Protein AF-A0A813GH30-F1 (afdb_monomer)

pLDDT: mean 82.24, std 14.51, range [34.88, 98.0]

Structure (mmCIF, N/CA/C/O backbone):
data_AF-A0A813GH30-F1
#
_entry.id   AF-A0A813GH30-F1
#
loop_
_atom_site.group_PDB
_atom_site.id
_atom_site.type_symbol
_atom_site.label_atom_id
_atom_site.label_alt_id
_atom_site.label_comp_id
_atom_site.label_asym_id
_atom_site.label_entity_id
_atom_site.label_seq_id
_atom_site.pdbx_PDB_ins_code
_atom_site.Cartn_x
_atom_site.Cartn_y
_atom_site.Cartn_z
_atom_site.occupancy
_atom_site.B_iso_or_equiv
_atom_site.auth_seq_id
_atom_site.auth_comp_id
_atom_site.auth_asym_id
_atom_site.auth_atom_id
_atom_site.pdbx_PDB_model_num
ATOM 1 N N . MET A 1 1 ? -3.687 -1.022 17.023 1.00 46.00 1 MET A N 1
ATOM 2 C CA . MET A 1 1 ? -3.973 0.017 16.011 1.00 46.00 1 MET A CA 1
ATOM 3 C C . MET A 1 1 ? -2.679 0.782 15.775 1.00 46.00 1 MET A C 1
ATOM 5 O O . MET A 1 1 ? -2.111 1.262 16.747 1.00 46.00 1 MET A O 1
ATOM 9 N N . VAL A 1 2 ? -2.157 0.820 14.544 1.00 47.31 2 VAL A N 1
ATOM 10 C CA . VAL A 1 2 ? -0.971 1.635 14.226 1.00 47.31 2 VAL A CA 1
ATOM 11 C C . VAL A 1 2 ? -1.437 3.089 14.218 1.00 47.31 2 VAL A C 1
ATOM 13 O O . VAL A 1 2 ? -1.947 3.576 13.212 1.00 47.31 2 VAL A O 1
ATOM 16 N N . ALA A 1 3 ? -1.385 3.738 15.380 1.00 52.41 3 ALA A N 1
ATOM 17 C CA . ALA A 1 3 ? -1.603 5.170 15.493 1.00 52.41 3 ALA A CA 1
ATOM 18 C C . ALA A 1 3 ? -0.427 5.861 14.795 1.00 52.41 3 ALA A C 1
ATOM 20 O O . ALA A 1 3 ? 0.635 6.054 15.378 1.00 52.41 3 ALA A O 1
ATOM 21 N N . ASP A 1 4 ? -0.598 6.146 13.507 1.00 61.97 4 ASP A N 1
ATOM 22 C CA . ASP A 1 4 ? 0.359 6.911 12.727 1.00 61.97 4 ASP A CA 1
ATOM 23 C C . ASP A 1 4 ? -0.195 8.324 12.528 1.00 61.97 4 ASP A C 1
ATOM 25 O O . ASP A 1 4 ? -1.256 8.530 11.939 1.00 61.97 4 ASP A O 1
ATOM 29 N N . TRP A 1 5 ? 0.547 9.299 13.040 1.00 66.19 5 TRP A N 1
ATOM 30 C CA . TRP A 1 5 ? 0.337 10.735 12.884 1.00 66.19 5 TRP A CA 1
ATOM 31 C C . TRP A 1 5 ? 0.366 11.207 11.424 1.00 66.19 5 TRP A C 1
ATOM 33 O O . TRP A 1 5 ? -0.075 12.315 11.106 1.00 66.19 5 TRP A O 1
ATOM 43 N N . ASN A 1 6 ? 0.850 10.368 10.508 1.00 82.31 6 ASN A N 1
ATOM 44 C CA . ASN A 1 6 ? 0.897 10.677 9.094 1.00 82.31 6 ASN A CA 1
ATOM 45 C C . ASN A 1 6 ? -0.500 10.622 8.442 1.00 82.31 6 ASN A C 1
ATOM 47 O O . ASN A 1 6 ? -1.057 9.558 8.156 1.00 82.31 6 ASN A O 1
ATOM 51 N N . THR A 1 7 ? -1.031 11.798 8.098 1.00 85.56 7 THR A N 1
ATOM 52 C CA . THR A 1 7 ? -2.325 11.957 7.415 1.00 85.56 7 THR A CA 1
ATOM 53 C C . THR A 1 7 ? -2.419 11.178 6.100 1.00 85.56 7 THR A C 1
ATOM 55 O O . THR A 1 7 ? -3.495 10.685 5.755 1.00 85.56 7 THR A O 1
ATOM 58 N N . VAL A 1 8 ? -1.321 11.037 5.348 1.00 87.81 8 VAL A N 1
ATOM 59 C CA . VAL A 1 8 ? -1.322 10.260 4.099 1.00 87.81 8 VAL A CA 1
ATOM 60 C C . VAL A 1 8 ? -1.590 8.794 4.413 1.00 87.81 8 VAL A C 1
ATOM 62 O O . VAL A 1 8 ? -2.529 8.226 3.854 1.00 87.81 8 VAL A O 1
ATOM 65 N N . LYS A 1 9 ? -0.854 8.204 5.359 1.00 87.25 9 LYS A N 1
ATOM 66 C CA . LYS A 1 9 ? -1.074 6.811 5.779 1.00 87.25 9 LYS A CA 1
ATOM 67 C C . LYS A 1 9 ? -2.477 6.595 6.338 1.00 87.25 9 LYS A C 1
ATOM 69 O O . LYS A 1 9 ? -3.117 5.613 5.966 1.00 87.25 9 LYS A O 1
ATOM 74 N N . ALA A 1 10 ? -2.982 7.528 7.146 1.00 87.62 10 ALA A N 1
ATOM 75 C CA . ALA A 1 10 ? -4.355 7.484 7.644 1.00 87.62 10 ALA A CA 1
ATOM 76 C C . ALA A 1 10 ? -5.375 7.495 6.491 1.00 87.62 10 ALA A C 1
ATOM 78 O O . ALA A 1 10 ? -6.288 6.676 6.461 1.00 87.62 10 ALA A O 1
ATOM 79 N N . SER A 1 11 ? -5.190 8.363 5.491 1.00 92.19 11 SER A N 1
ATOM 80 C CA . SER A 1 11 ? -6.097 8.449 4.338 1.00 92.19 11 SER A CA 1
ATOM 81 C C . SER A 1 11 ? -6.074 7.199 3.447 1.00 92.19 11 SER A C 1
ATOM 83 O O . SER A 1 11 ? -7.124 6.775 2.956 1.00 92.19 11 SER A O 1
ATOM 85 N N . VAL A 1 12 ? -4.907 6.567 3.274 1.00 92.88 12 VAL A N 1
ATOM 86 C CA . VAL A 1 12 ? -4.794 5.264 2.598 1.00 92.88 12 VAL A CA 1
ATOM 87 C C . VAL A 1 12 ? -5.496 4.187 3.423 1.00 92.88 12 VAL A C 1
ATOM 89 O O . VAL A 1 12 ? -6.321 3.456 2.883 1.00 92.88 12 VAL A O 1
ATOM 92 N N . GLY A 1 13 ? -5.254 4.152 4.736 1.00 91.88 13 GLY A N 1
ATOM 93 C CA . GLY A 1 13 ? -5.890 3.208 5.652 1.00 91.88 13 GLY A CA 1
ATOM 94 C C . GLY A 1 13 ? -7.413 3.298 5.643 1.00 91.88 13 GLY A C 1
ATOM 95 O O . GLY A 1 13 ? -8.082 2.288 5.481 1.00 91.88 13 GLY A O 1
ATOM 96 N N . VAL A 1 14 ? -7.989 4.499 5.729 1.00 92.38 14 VAL A N 1
ATOM 97 C CA . VAL A 1 14 ? -9.452 4.674 5.661 1.00 92.38 14 VAL A CA 1
ATOM 98 C C . VAL A 1 14 ? -10.007 4.209 4.313 1.00 92.38 14 VAL A C 1
ATOM 100 O O . VAL A 1 14 ? -11.050 3.560 4.280 1.00 92.38 14 VAL A O 1
ATOM 103 N N . THR A 1 15 ? -9.292 4.477 3.214 1.00 95.12 15 THR A N 1
ATOM 104 C CA . THR A 1 15 ? -9.678 3.970 1.886 1.00 95.12 15 THR A CA 1
ATOM 105 C C . THR A 1 15 ? -9.730 2.446 1.877 1.00 95.12 15 THR A C 1
ATOM 107 O O . THR A 1 15 ? -10.703 1.857 1.412 1.00 95.12 15 THR A O 1
ATOM 110 N N . MET A 1 16 ? -8.695 1.823 2.431 1.00 94.88 16 MET A N 1
ATOM 111 C CA . MET A 1 16 ? -8.560 0.378 2.490 1.00 94.88 16 MET A CA 1
ATOM 112 C C . MET A 1 16 ? -9.626 -0.268 3.380 1.00 94.88 16 MET A C 1
ATOM 114 O O . MET A 1 16 ? -10.312 -1.198 2.968 1.00 94.88 16 MET A O 1
ATOM 118 N N . LEU A 1 17 ? -9.837 0.283 4.576 1.00 95.06 17 LEU A N 1
ATOM 119 C CA . LEU A 1 17 ? -10.863 -0.177 5.506 1.00 95.06 17 LEU A CA 1
ATOM 120 C C . LEU A 1 17 ? -12.265 -0.087 4.895 1.00 95.06 17 LEU A C 1
ATOM 122 O O . LEU A 1 17 ? -13.071 -0.993 5.085 1.00 95.06 17 LEU A O 1
ATOM 126 N N . ALA A 1 18 ? -12.566 0.996 4.173 1.00 96.50 18 ALA A N 1
ATOM 127 C CA . ALA A 1 18 ? -13.845 1.144 3.490 1.00 96.50 18 ALA A CA 1
ATOM 128 C C . ALA A 1 18 ? -14.042 0.047 2.432 1.00 96.50 18 ALA A C 1
ATOM 130 O O . ALA A 1 18 ? -15.100 -0.577 2.411 1.00 96.50 18 ALA A O 1
ATOM 131 N N . ALA A 1 19 ? -13.020 -0.231 1.616 1.00 96.25 19 ALA A N 1
ATOM 132 C CA . ALA A 1 19 ? -13.064 -1.306 0.626 1.00 96.25 19 ALA A CA 1
ATOM 133 C C . ALA A 1 19 ? -13.271 -2.682 1.281 1.00 96.25 19 ALA A C 1
ATOM 135 O O . ALA A 1 19 ? -14.173 -3.414 0.882 1.00 96.25 19 ALA A O 1
ATOM 136 N N . CYS A 1 20 ? -12.516 -3.002 2.337 1.00 97.12 20 CYS A N 1
ATOM 137 C CA . CYS A 1 20 ? -12.662 -4.267 3.060 1.00 97.12 20 CYS A CA 1
ATOM 138 C C . CYS A 1 20 ? -14.038 -4.419 3.719 1.00 97.12 20 CYS A C 1
ATOM 140 O O . CYS A 1 20 ? -14.627 -5.492 3.667 1.00 97.12 20 CYS A O 1
ATOM 142 N N . LYS A 1 21 ? -14.587 -3.349 4.310 1.00 97.69 21 LYS A N 1
ATOM 143 C CA . LYS A 1 21 ? -15.934 -3.383 4.901 1.00 97.69 21 LYS A CA 1
ATOM 144 C C . LYS A 1 21 ? -17.027 -3.595 3.858 1.00 97.69 21 LYS A C 1
ATOM 146 O O . LYS A 1 21 ? -18.028 -4.226 4.174 1.00 97.69 21 LYS A O 1
ATOM 151 N N . LEU A 1 22 ? -16.870 -3.041 2.656 1.00 97.56 22 LEU A N 1
ATOM 152 C CA . LEU A 1 22 ? -17.801 -3.290 1.554 1.00 97.56 22 LEU A CA 1
ATOM 153 C C . LEU A 1 22 ? -17.701 -4.745 1.088 1.00 97.56 22 LEU A C 1
ATOM 155 O O . LEU A 1 22 ? -18.719 -5.421 1.050 1.00 97.56 22 LEU A O 1
ATOM 159 N N . ALA A 1 23 ? -16.485 -5.255 0.882 1.00 97.56 23 ALA A N 1
ATOM 160 C CA . ALA A 1 23 ? -16.259 -6.659 0.539 1.00 97.56 23 ALA A CA 1
ATOM 161 C C . ALA A 1 23 ? -16.901 -7.617 1.563 1.00 97.56 23 ALA A C 1
ATOM 163 O O . ALA A 1 23 ? -17.646 -8.516 1.185 1.00 97.56 23 ALA A O 1
ATOM 164 N N . ALA A 1 24 ? -16.697 -7.370 2.861 1.00 97.50 24 ALA A N 1
ATOM 165 C CA . ALA A 1 24 ? -17.301 -8.169 3.927 1.00 97.50 24 ALA A CA 1
ATOM 166 C C . ALA A 1 24 ? -18.839 -8.165 3.878 1.00 97.50 24 ALA A C 1
ATOM 168 O O . ALA A 1 24 ? -19.470 -9.201 4.076 1.00 97.50 24 ALA A O 1
ATOM 169 N N . ARG A 1 25 ? -19.455 -7.004 3.603 1.00 97.94 25 ARG A N 1
ATOM 170 C CA . ARG A 1 25 ? -20.920 -6.875 3.464 1.00 97.94 25 ARG A CA 1
ATOM 171 C C . ARG A 1 25 ? -21.461 -7.666 2.280 1.00 97.94 25 ARG A C 1
ATOM 173 O O . ARG A 1 25 ? -22.563 -8.192 2.377 1.00 97.94 25 ARG A O 1
ATOM 180 N N . ASP A 1 26 ? -20.672 -7.776 1.221 1.00 98.00 26 ASP A N 1
ATOM 181 C CA . ASP A 1 26 ? -21.004 -8.554 0.028 1.00 98.00 26 ASP A CA 1
ATOM 182 C C . ASP A 1 26 ? -20.693 -10.057 0.205 1.00 98.00 26 ASP A C 1
ATOM 184 O O . ASP A 1 26 ? -20.798 -10.833 -0.742 1.00 98.00 26 ASP A O 1
ATOM 188 N N . GLY A 1 27 ? -20.295 -10.493 1.410 1.00 97.62 27 GLY A N 1
ATOM 189 C CA . GLY A 1 27 ? -19.950 -11.886 1.707 1.00 97.62 27 GLY A CA 1
ATOM 190 C C . GLY A 1 27 ? -18.589 -12.327 1.158 1.00 97.62 27 GLY A C 1
ATOM 191 O O . GLY A 1 27 ? -18.283 -13.520 1.154 1.00 97.62 27 GLY A O 1
ATOM 192 N N . VAL A 1 28 ? -17.754 -11.391 0.699 1.00 97.94 28 VAL A N 1
ATOM 193 C CA . VAL A 1 28 ? -16.409 -11.682 0.191 1.00 97.94 28 VAL A CA 1
ATOM 194 C C . VAL A 1 28 ? -15.454 -11.906 1.358 1.00 97.94 28 VAL A C 1
ATOM 196 O O . VAL A 1 28 ? -15.272 -11.038 2.207 1.00 97.94 28 VAL A O 1
ATOM 199 N N . GLN A 1 29 ? -14.793 -13.063 1.361 1.00 95.81 29 GLN A N 1
ATOM 200 C CA . GLN A 1 29 ? -13.850 -13.449 2.415 1.00 95.81 29 GLN A CA 1
ATOM 201 C C . GLN A 1 29 ? -12.399 -13.061 2.106 1.00 95.81 29 GLN A C 1
ATOM 203 O O . GLN A 1 29 ? -11.601 -12.915 3.028 1.00 95.81 29 GLN A O 1
ATOM 208 N N . LEU A 1 30 ? -12.056 -12.879 0.826 1.00 97.38 30 LEU A N 1
ATOM 209 C CA . LEU A 1 30 ? -10.696 -12.614 0.360 1.00 97.38 30 LEU A CA 1
ATOM 210 C C . LEU A 1 30 ? -10.653 -11.397 -0.568 1.00 97.38 30 LEU A C 1
ATOM 212 O O . LEU A 1 30 ? -11.327 -11.356 -1.596 1.00 97.38 30 LEU A O 1
ATOM 216 N N . VAL A 1 31 ? -9.789 -10.439 -0.240 1.00 97.19 31 VAL A N 1
ATOM 217 C CA . VAL A 1 31 ? -9.495 -9.257 -1.054 1.00 97.19 31 VAL A CA 1
ATOM 218 C C . VAL A 1 31 ? -8.085 -9.367 -1.635 1.00 97.19 31 VAL A C 1
ATOM 220 O O . VAL A 1 31 ? -7.114 -9.612 -0.920 1.00 97.19 31 VAL A O 1
ATOM 223 N N . LEU A 1 32 ? -7.948 -9.140 -2.942 1.00 97.19 32 LEU A N 1
ATOM 224 C CA . LEU A 1 32 ? -6.646 -9.035 -3.604 1.00 97.19 32 LEU A CA 1
ATOM 225 C C . LEU A 1 32 ? -6.267 -7.562 -3.772 1.00 97.19 32 LEU A C 1
ATOM 227 O O . LEU A 1 32 ? -7.030 -6.778 -4.337 1.00 97.19 32 LEU A O 1
ATOM 231 N N . SER A 1 33 ? -5.081 -7.183 -3.302 1.00 95.19 33 SER A N 1
ATOM 232 C CA . SER A 1 33 ? -4.574 -5.814 -3.399 1.00 95.19 33 SER A CA 1
ATOM 233 C C . SER A 1 33 ? -3.454 -5.688 -4.427 1.00 95.19 33 SER A C 1
ATOM 235 O O . SER A 1 33 ? -2.534 -6.500 -4.484 1.00 95.19 33 SER A O 1
ATOM 237 N N . GLY A 1 34 ? -3.502 -4.608 -5.211 1.00 93.31 34 GLY A N 1
ATOM 238 C CA . GLY A 1 34 ? -2.452 -4.235 -6.164 1.00 93.31 34 GLY A CA 1
ATOM 239 C C . GLY A 1 34 ? -1.210 -3.592 -5.528 1.00 93.31 34 GLY A C 1
ATOM 240 O O . GLY A 1 34 ? -0.320 -3.136 -6.256 1.00 93.31 34 GLY A O 1
ATOM 241 N N . LEU A 1 35 ? -1.157 -3.490 -4.195 1.00 93.44 35 LEU A N 1
ATOM 242 C CA . LEU A 1 35 ? 0.009 -2.997 -3.459 1.00 93.44 35 LEU A CA 1
ATOM 243 C C . LEU A 1 35 ? 1.249 -3.848 -3.802 1.00 93.44 35 LEU A C 1
ATOM 245 O O . LEU A 1 35 ? 1.148 -5.052 -4.004 1.00 93.44 35 LEU A O 1
ATOM 249 N N . GLY A 1 36 ? 2.415 -3.207 -3.904 1.00 92.75 36 GLY A N 1
ATOM 250 C CA . GLY A 1 36 ? 3.671 -3.840 -4.329 1.00 92.75 36 GLY A CA 1
ATOM 251 C C . GLY A 1 36 ? 3.992 -3.616 -5.804 1.00 92.75 36 GLY A C 1
ATOM 252 O O . GLY A 1 36 ? 5.150 -3.400 -6.143 1.00 92.75 36 GLY A O 1
ATOM 253 N N . SER A 1 37 ? 2.978 -3.504 -6.671 1.00 91.75 37 SER A N 1
ATOM 254 C CA . SER A 1 37 ? 3.185 -3.277 -8.115 1.00 91.75 37 SER A CA 1
ATOM 255 C C . SER A 1 37 ? 4.016 -2.032 -8.443 1.00 91.75 37 SER A C 1
ATOM 257 O O . SER A 1 37 ? 4.690 -1.985 -9.465 1.00 91.75 37 SER A O 1
ATOM 259 N N . GLU A 1 38 ? 3.961 -1.005 -7.595 1.00 89.25 38 GLU A N 1
ATOM 260 C CA . GLU A 1 38 ? 4.755 0.216 -7.750 1.00 89.25 38 GLU A CA 1
ATOM 261 C C . GLU A 1 38 ? 6.248 -0.024 -7.539 1.00 89.25 38 GLU A C 1
ATOM 263 O O . GLU A 1 38 ? 7.057 0.484 -8.312 1.00 89.25 38 GLU A O 1
ATOM 268 N N . GLU A 1 39 ? 6.596 -0.785 -6.501 1.00 91.31 39 GLU A N 1
ATOM 269 C CA . GLU A 1 39 ? 7.977 -1.133 -6.174 1.00 91.31 39 GLU A CA 1
ATOM 270 C C . GLU A 1 39 ? 8.526 -2.122 -7.194 1.00 91.31 39 GLU A C 1
ATOM 272 O O . GLU A 1 39 ? 9.583 -1.897 -7.768 1.00 91.31 39 GLU A O 1
ATOM 277 N N . VAL A 1 40 ? 7.754 -3.157 -7.517 1.00 91.50 40 VAL A N 1
ATOM 278 C CA . VAL A 1 40 ? 8.170 -4.210 -8.446 1.00 91.50 40 VAL A CA 1
ATOM 279 C C . VAL A 1 40 ? 8.355 -3.678 -9.875 1.00 91.50 40 VAL A C 1
ATOM 281 O O . VAL A 1 40 ? 9.389 -3.920 -10.499 1.00 91.50 40 VAL A O 1
ATOM 284 N N . PHE A 1 41 ? 7.400 -2.888 -10.381 1.00 88.38 41 PHE A N 1
ATOM 285 C CA . PHE A 1 41 ? 7.368 -2.435 -11.779 1.00 88.38 41 PHE A CA 1
ATOM 286 C C . PHE A 1 41 ? 7.692 -0.949 -11.975 1.00 88.38 41 PHE A C 1
ATOM 288 O O . PHE A 1 41 ? 7.194 -0.330 -12.915 1.00 88.38 41 PHE A O 1
ATOM 295 N N . ALA A 1 42 ? 8.510 -0.356 -11.105 1.00 85.56 42 ALA A N 1
ATOM 296 C CA . ALA A 1 42 ? 9.026 1.003 -11.296 1.00 85.56 42 ALA A CA 1
ATOM 297 C C . ALA A 1 42 ? 7.926 2.084 -11.475 1.00 85.56 42 ALA A C 1
ATOM 299 O O . ALA A 1 42 ? 7.979 2.926 -12.368 1.00 85.56 42 ALA A O 1
ATOM 300 N N . GLY A 1 43 ? 6.884 2.066 -10.641 1.00 83.25 43 GLY A N 1
ATOM 301 C CA . GLY A 1 43 ? 5.730 2.959 -10.810 1.00 83.25 43 GLY A CA 1
ATOM 302 C C . GLY A 1 43 ? 5.785 4.302 -10.060 1.00 83.25 43 GLY A C 1
ATOM 303 O O . GLY A 1 43 ? 4.913 5.154 -10.246 1.00 83.25 43 GLY A O 1
ATOM 304 N N . TYR A 1 44 ? 6.782 4.544 -9.204 1.00 83.81 44 TYR A N 1
ATOM 305 C CA . TYR A 1 44 ? 6.974 5.841 -8.542 1.00 83.81 44 TYR A CA 1
ATOM 306 C C . TYR A 1 44 ? 7.894 6.769 -9.341 1.00 83.81 44 TYR A C 1
ATOM 308 O O . TYR A 1 44 ? 8.822 6.325 -10.002 1.00 83.81 44 TYR A O 1
ATOM 316 N N . GLN A 1 45 ? 7.705 8.085 -9.196 1.00 78.69 45 GLN A N 1
ATOM 317 C CA . GLN A 1 45 ? 8.554 9.089 -9.854 1.00 78.69 45 GLN A CA 1
ATOM 318 C C . GLN A 1 45 ? 10.037 8.966 -9.464 1.00 78.69 45 GLN A C 1
ATOM 320 O O . GLN A 1 45 ? 10.912 9.231 -10.279 1.00 78.69 45 GLN A O 1
ATOM 325 N N . ARG A 1 46 ? 10.338 8.528 -8.234 1.00 84.12 46 ARG A N 1
ATOM 326 C CA . ARG A 1 46 ? 11.722 8.253 -7.821 1.00 84.12 46 ARG A CA 1
ATOM 327 C C . ARG A 1 46 ? 12.356 7.097 -8.604 1.00 84.12 46 ARG A C 1
ATOM 329 O O . ARG A 1 46 ? 13.553 7.133 -8.823 1.00 84.12 46 ARG A O 1
ATOM 336 N N . HIS A 1 47 ? 11.561 6.132 -9.077 1.00 84.62 47 HIS A N 1
ATOM 337 C CA . HIS A 1 47 ? 12.060 5.031 -9.903 1.00 84.62 47 HIS A CA 1
ATOM 338 C C . HIS A 1 47 ? 12.475 5.539 -11.279 1.00 84.62 47 HIS A C 1
ATOM 340 O O . HIS A 1 47 ? 13.499 5.117 -11.790 1.00 84.62 47 HIS A O 1
ATOM 346 N N . VAL A 1 48 ? 11.732 6.504 -11.833 1.00 75.94 48 VAL A N 1
ATOM 347 C CA . VAL A 1 48 ? 12.107 7.178 -13.086 1.00 75.94 48 VAL A CA 1
ATOM 348 C C . VAL A 1 48 ? 13.459 7.877 -12.943 1.00 75.94 48 VAL A C 1
ATOM 350 O O . VAL A 1 48 ? 14.281 7.799 -13.843 1.00 75.94 48 VAL A O 1
ATOM 353 N N . ARG A 1 49 ? 13.719 8.510 -11.792 1.00 79.00 49 ARG A N 1
ATOM 354 C CA . ARG A 1 49 ? 15.039 9.091 -11.496 1.00 79.00 49 ARG A CA 1
ATOM 355 C C . ARG A 1 49 ? 16.106 8.008 -11.339 1.00 79.00 49 ARG A C 1
ATOM 357 O O . ARG A 1 49 ? 17.141 8.092 -11.967 1.00 79.00 49 ARG A O 1
ATOM 364 N N . ALA A 1 50 ? 15.840 6.949 -10.579 1.00 82.06 50 ALA A N 1
ATOM 365 C CA . ALA A 1 50 ? 16.799 5.855 -10.423 1.00 82.06 50 ALA A CA 1
ATOM 366 C C . ALA A 1 50 ? 17.146 5.173 -11.763 1.00 82.06 50 ALA A C 1
ATOM 368 O O . ALA A 1 50 ? 18.283 4.756 -11.958 1.00 82.06 50 ALA A O 1
ATOM 369 N N . CYS A 1 51 ? 16.204 5.125 -12.712 1.00 77.50 51 CYS A N 1
ATOM 370 C CA . CYS A 1 51 ? 16.466 4.655 -14.070 1.00 77.50 51 CYS A CA 1
ATOM 371 C C . CYS A 1 51 ? 17.511 5.484 -14.821 1.00 77.50 51 CYS A C 1
ATOM 373 O O . CYS A 1 51 ? 18.256 4.909 -15.615 1.00 77.50 51 CYS A O 1
ATOM 375 N N . THR A 1 52 ? 17.577 6.806 -14.612 1.00 75.19 52 THR A N 1
ATOM 376 C CA . THR A 1 52 ? 18.600 7.636 -15.274 1.00 75.19 52 THR A CA 1
ATOM 377 C C . THR A 1 52 ? 20.001 7.316 -14.770 1.00 75.19 52 THR A C 1
ATOM 379 O O . THR A 1 52 ? 20.972 7.515 -15.495 1.00 75.19 52 THR A O 1
ATOM 382 N N . ASP A 1 53 ? 20.089 6.759 -13.563 1.00 81.50 53 ASP A N 1
ATOM 383 C CA . ASP A 1 53 ? 21.337 6.401 -12.894 1.00 81.50 53 ASP A CA 1
ATOM 384 C C . ASP A 1 53 ? 21.772 4.950 -13.204 1.00 81.50 53 ASP A C 1
ATOM 386 O O . ASP A 1 53 ? 22.839 4.514 -12.772 1.00 81.50 53 ASP A O 1
ATOM 390 N N . GLY A 1 54 ? 20.973 4.203 -13.978 1.00 81.75 54 GLY A N 1
ATOM 391 C CA . GLY A 1 54 ? 21.291 2.864 -14.484 1.00 81.75 54 GLY A CA 1
ATOM 392 C C . GLY A 1 54 ? 20.581 1.704 -13.773 1.00 81.75 54 GLY A C 1
ATOM 393 O O . GLY A 1 54 ? 19.796 1.873 -12.835 1.00 81.75 54 GLY A O 1
ATOM 394 N N . ASP A 1 55 ? 20.858 0.486 -14.248 1.00 84.00 55 ASP A N 1
ATOM 395 C CA . ASP A 1 55 ? 20.186 -0.747 -13.809 1.00 84.00 55 ASP A CA 1
ATOM 396 C C . ASP A 1 55 ? 20.375 -1.018 -12.309 1.00 84.00 55 ASP A C 1
ATOM 398 O O . ASP A 1 55 ? 19.409 -1.323 -11.605 1.00 84.00 55 ASP A O 1
ATOM 402 N N . GLU A 1 56 ? 21.599 -0.850 -11.798 1.00 87.31 56 GLU A N 1
ATOM 403 C CA . GLU A 1 56 ? 21.921 -1.092 -10.388 1.00 87.31 56 GLU A CA 1
ATOM 404 C C . GLU A 1 56 ? 21.167 -0.127 -9.463 1.00 87.31 56 GLU A C 1
ATOM 406 O O . GLU A 1 56 ? 20.536 -0.555 -8.494 1.00 87.31 56 GLU A O 1
ATOM 411 N N . ALA A 1 57 ? 21.168 1.170 -9.787 1.00 87.00 57 ALA A N 1
ATOM 412 C CA . ALA A 1 57 ? 20.445 2.184 -9.024 1.00 87.00 57 ALA A CA 1
ATOM 413 C C . ALA A 1 57 ? 18.933 1.903 -9.013 1.00 87.00 57 ALA A C 1
ATOM 415 O O . ALA A 1 57 ? 18.284 1.970 -7.964 1.00 87.00 57 ALA A O 1
ATOM 416 N N . THR A 1 58 ? 18.384 1.496 -10.160 1.00 85.19 58 THR A N 1
ATOM 417 C CA . THR A 1 58 ? 16.969 1.128 -10.314 1.00 85.19 58 THR A CA 1
ATOM 418 C C . THR A 1 58 ? 16.597 -0.104 -9.496 1.00 85.19 58 THR A C 1
ATOM 420 O O . THR A 1 58 ? 15.554 -0.131 -8.837 1.00 85.19 58 THR A O 1
ATOM 423 N N . ALA A 1 59 ? 17.419 -1.153 -9.535 1.00 87.00 59 ALA A N 1
ATOM 424 C CA . ALA A 1 59 ? 17.203 -2.360 -8.742 1.00 87.00 59 ALA A CA 1
ATOM 425 C C . ALA A 1 59 ? 17.316 -2.064 -7.239 1.00 87.00 59 ALA A C 1
ATOM 427 O O . ALA A 1 59 ? 16.476 -2.517 -6.454 1.00 87.00 59 ALA A O 1
ATOM 428 N N . ARG A 1 60 ? 18.297 -1.247 -6.840 1.00 90.31 60 ARG A N 1
ATOM 429 C CA . ARG A 1 60 ? 18.519 -0.855 -5.447 1.00 90.31 60 ARG A CA 1
ATOM 430 C C . ARG A 1 60 ? 17.348 -0.062 -4.870 1.00 90.31 60 ARG A C 1
ATOM 432 O O . ARG A 1 60 ? 16.872 -0.426 -3.796 1.00 90.31 60 ARG A O 1
ATOM 439 N N . ASP A 1 61 ? 16.862 0.976 -5.555 1.00 90.88 61 ASP A N 1
ATOM 440 C CA . ASP A 1 61 ? 15.749 1.796 -5.043 1.00 90.88 61 ASP A CA 1
ATOM 441 C C . ASP A 1 61 ? 14.473 0.960 -4.861 1.00 90.88 61 ASP A C 1
ATOM 443 O O . ASP A 1 61 ? 13.858 0.989 -3.792 1.00 90.88 61 ASP A O 1
ATOM 447 N N . ARG A 1 62 ? 14.136 0.121 -5.851 1.00 91.44 62 ARG A N 1
ATOM 448 C CA . ARG A 1 62 ? 12.983 -0.792 -5.780 1.00 91.44 62 ARG A CA 1
ATOM 449 C C . ARG A 1 62 ? 13.114 -1.806 -4.643 1.00 91.44 62 ARG A C 1
ATOM 451 O O . ARG A 1 62 ? 12.157 -2.031 -3.903 1.00 91.44 62 ARG A O 1
ATOM 458 N N . THR A 1 63 ? 14.302 -2.383 -4.458 1.00 92.19 63 THR A N 1
ATOM 459 C CA . THR A 1 63 ? 14.572 -3.344 -3.374 1.00 92.19 63 THR A CA 1
ATOM 460 C C . THR A 1 63 ? 14.432 -2.690 -2.000 1.00 92.19 63 THR A C 1
ATOM 462 O O . THR A 1 63 ? 13.796 -3.248 -1.104 1.00 92.19 63 THR A O 1
ATOM 465 N N . LEU A 1 64 ? 14.964 -1.476 -1.831 1.00 91.62 64 LEU A N 1
ATOM 466 C CA . LEU A 1 64 ? 14.799 -0.703 -0.597 1.00 91.62 64 LEU A CA 1
ATOM 467 C C . LEU A 1 64 ? 13.328 -0.347 -0.347 1.00 91.62 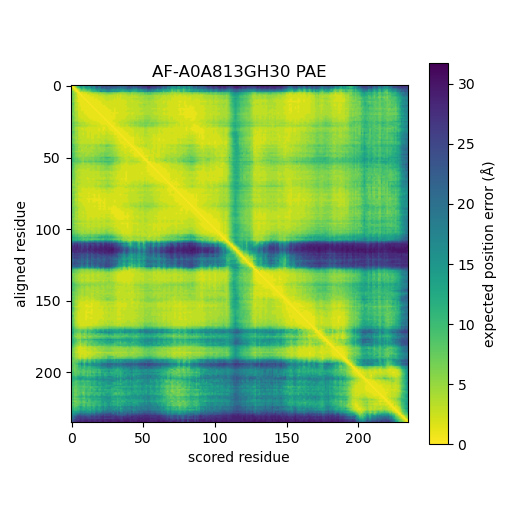64 LEU A C 1
ATOM 469 O O . LEU A 1 64 ? 12.854 -0.444 0.787 1.00 91.62 64 LEU A O 1
ATOM 473 N N . GLY A 1 65 ? 12.596 0.019 -1.399 1.00 91.56 65 GLY A N 1
ATOM 474 C CA . GLY A 1 65 ? 11.163 0.280 -1.338 1.00 91.56 65 GLY A CA 1
ATOM 475 C C . GLY A 1 65 ? 10.368 -0.929 -0.847 1.00 91.56 65 GLY A C 1
ATOM 476 O O . GLY A 1 65 ? 9.575 -0.784 0.087 1.00 91.56 65 GLY A O 1
ATOM 477 N N . LEU A 1 66 ? 10.632 -2.118 -1.405 1.00 92.31 66 LEU A N 1
ATOM 478 C CA . LEU A 1 66 ? 10.052 -3.394 -0.963 1.00 92.31 66 LEU A CA 1
ATOM 479 C C . LEU A 1 66 ? 10.378 -3.692 0.505 1.00 92.31 66 LEU A C 1
ATOM 481 O O . LEU A 1 66 ? 9.471 -3.995 1.281 1.00 92.31 66 LEU A O 1
ATOM 485 N N . ALA A 1 67 ? 11.639 -3.536 0.918 1.00 90.12 67 ALA A N 1
ATOM 486 C CA . ALA A 1 67 ? 12.061 -3.784 2.298 1.00 90.12 67 ALA A CA 1
ATOM 487 C C . ALA A 1 67 ? 11.329 -2.887 3.317 1.00 90.12 67 ALA A C 1
ATOM 489 O O . ALA A 1 67 ? 11.060 -3.298 4.446 1.00 90.12 67 ALA A O 1
ATOM 490 N N . GLN A 1 68 ? 10.954 -1.668 2.919 1.00 88.44 68 GLN A N 1
ATOM 491 C CA . GLN A 1 68 ? 10.221 -0.728 3.773 1.00 88.44 68 GLN A CA 1
ATOM 492 C C . GLN A 1 68 ? 8.698 -0.942 3.775 1.00 88.44 68 GLN A C 1
ATOM 494 O O . GLN A 1 68 ? 8.003 -0.375 4.629 1.00 88.44 68 GLN A O 1
ATOM 499 N N . MET A 1 69 ? 8.152 -1.751 2.858 1.00 90.06 69 MET A N 1
ATOM 500 C CA . MET A 1 69 ? 6.701 -1.936 2.720 1.00 90.06 69 MET A CA 1
ATOM 501 C C . MET A 1 69 ? 6.043 -2.495 3.976 1.00 90.06 69 MET A C 1
ATOM 503 O O . MET A 1 69 ? 4.897 -2.140 4.263 1.00 90.06 69 MET A O 1
ATOM 507 N N . TRP A 1 70 ? 6.758 -3.329 4.734 1.00 85.44 70 TRP A N 1
ATOM 508 C CA . TRP A 1 70 ? 6.247 -3.910 5.972 1.00 85.44 70 TRP A CA 1
ATOM 509 C C . TRP A 1 70 ? 5.705 -2.836 6.930 1.00 85.44 70 TRP A C 1
ATOM 511 O O . TRP A 1 70 ? 4.533 -2.872 7.307 1.00 85.44 70 TRP A O 1
ATOM 521 N N . HIS A 1 71 ? 6.522 -1.825 7.237 1.00 79.06 71 HIS A N 1
ATOM 522 C CA . HIS A 1 71 ? 6.154 -0.731 8.144 1.00 79.06 71 HIS A CA 1
ATOM 523 C C . HIS A 1 71 ? 5.311 0.357 7.491 1.00 79.06 71 HIS A C 1
ATOM 525 O O . HIS A 1 71 ? 4.548 1.059 8.161 1.00 79.06 71 HIS A O 1
ATOM 531 N N . ARG A 1 72 ? 5.490 0.567 6.186 1.00 84.62 72 ARG A N 1
ATOM 532 C CA . ARG A 1 72 ? 4.810 1.649 5.476 1.00 84.62 72 ARG A CA 1
ATOM 533 C C . ARG A 1 72 ? 3.355 1.304 5.167 1.00 84.62 72 ARG A C 1
ATOM 535 O O . ARG A 1 72 ? 2.499 2.183 5.289 1.00 84.62 72 ARG A O 1
ATOM 542 N N . ASP A 1 73 ? 3.094 0.052 4.794 1.00 89.81 73 ASP A N 1
ATOM 543 C CA . ASP A 1 73 ? 1.836 -0.369 4.179 1.00 89.81 73 ASP A CA 1
ATOM 544 C C . ASP A 1 73 ? 1.256 -1.653 4.792 1.00 89.81 73 ASP A C 1
ATOM 546 O O . ASP A 1 73 ? 0.116 -1.637 5.259 1.00 89.81 73 ASP A O 1
ATOM 550 N N . LEU A 1 74 ? 2.028 -2.745 4.841 1.00 91.19 74 LEU A N 1
ATOM 551 C CA . LEU A 1 74 ? 1.487 -4.079 5.139 1.00 91.19 74 LEU A CA 1
ATOM 552 C C . LEU A 1 74 ? 0.920 -4.188 6.554 1.00 91.19 74 LEU A C 1
ATOM 554 O O . LEU A 1 74 ? -0.202 -4.659 6.727 1.00 91.19 74 LEU A O 1
ATOM 558 N N . GLN A 1 75 ? 1.646 -3.703 7.563 1.00 86.19 75 GLN A N 1
ATOM 559 C CA . GLN A 1 75 ? 1.191 -3.748 8.956 1.00 86.19 75 GLN A CA 1
ATOM 560 C C . GLN A 1 75 ? -0.180 -3.069 9.142 1.00 86.19 75 GLN A C 1
ATOM 562 O O . GLN A 1 75 ? -1.047 -3.575 9.862 1.00 86.19 75 GLN A O 1
ATOM 567 N N . ARG A 1 76 ? -0.388 -1.929 8.468 1.00 88.69 76 ARG A N 1
ATOM 568 C CA . ARG A 1 76 ? -1.661 -1.197 8.455 1.00 88.69 76 ARG A CA 1
ATOM 569 C C . ARG A 1 76 ? -2.742 -2.030 7.772 1.00 88.69 76 ARG A C 1
ATOM 571 O O . ARG A 1 76 ? -3.795 -2.245 8.364 1.00 88.69 76 ARG A O 1
ATOM 578 N N . ASP A 1 77 ? -2.489 -2.486 6.551 1.00 92.75 77 ASP A N 1
ATOM 579 C CA . ASP A 1 77 ? -3.510 -3.136 5.728 1.00 92.75 77 ASP A CA 1
ATOM 580 C C . ASP A 1 77 ? -3.958 -4.481 6.315 1.00 92.75 77 ASP A C 1
ATOM 582 O O . ASP A 1 77 ? -5.161 -4.732 6.370 1.00 92.75 77 ASP A O 1
ATOM 586 N N . PHE A 1 78 ? -3.037 -5.286 6.861 1.00 92.06 78 PHE A N 1
ATOM 587 C CA . PHE A 1 78 ? -3.386 -6.518 7.582 1.00 92.06 78 PHE A CA 1
ATOM 588 C C . PHE A 1 78 ? -4.277 -6.239 8.794 1.00 92.06 78 PHE A C 1
ATOM 590 O O . PHE A 1 78 ? -5.303 -6.893 8.971 1.00 92.06 78 PHE A O 1
ATOM 597 N N . SER A 1 79 ? -3.931 -5.229 9.600 1.00 88.69 79 SER A N 1
ATOM 598 C CA . SER A 1 79 ? -4.725 -4.859 10.779 1.00 88.69 79 SER A CA 1
ATOM 599 C C . SER A 1 79 ? -6.142 -4.417 10.398 1.00 88.69 79 SER A C 1
ATOM 601 O O . SER A 1 79 ? -7.106 -4.737 11.091 1.00 88.69 79 SER A O 1
ATOM 603 N N . LEU A 1 80 ? -6.278 -3.664 9.304 1.00 92.19 80 LEU A N 1
ATOM 604 C CA . LEU A 1 80 ? -7.564 -3.139 8.842 1.00 92.19 80 LEU A CA 1
ATOM 605 C C . LEU A 1 80 ? -8.427 -4.202 8.155 1.00 92.19 80 LEU A C 1
ATOM 607 O O . LEU A 1 80 ? -9.643 -4.186 8.333 1.00 92.19 80 LEU A O 1
ATOM 611 N N . ALA A 1 81 ? -7.817 -5.116 7.400 1.00 94.88 81 ALA A N 1
ATOM 612 C CA . ALA A 1 81 ? -8.509 -6.255 6.804 1.00 94.88 81 ALA A CA 1
ATOM 613 C C . ALA A 1 81 ? -9.047 -7.196 7.892 1.00 94.88 81 ALA A C 1
ATOM 615 O O . ALA A 1 81 ? -10.240 -7.498 7.899 1.00 94.88 81 ALA A O 1
ATOM 616 N N . ALA A 1 82 ? -8.216 -7.528 8.888 1.00 93.12 82 ALA A N 1
ATOM 617 C CA . ALA A 1 82 ? -8.633 -8.317 10.045 1.00 93.12 82 ALA A CA 1
ATOM 618 C C . ALA A 1 82 ? -9.779 -7.643 10.819 1.00 93.12 82 ALA A C 1
ATOM 620 O O . ALA A 1 82 ? -10.766 -8.294 11.149 1.00 93.12 82 ALA A O 1
ATOM 621 N N . LEU A 1 83 ? -9.704 -6.323 11.039 1.00 91.94 83 LEU A N 1
ATOM 622 C CA . LEU A 1 83 ? -10.787 -5.553 11.665 1.00 91.94 83 LEU A CA 1
ATOM 623 C C . LEU A 1 83 ? -12.102 -5.615 10.867 1.00 91.94 83 LEU A C 1
ATOM 625 O O . LEU A 1 83 ? -13.181 -5.525 11.448 1.00 91.94 83 LEU A O 1
ATOM 629 N N . ALA A 1 84 ? -12.022 -5.722 9.542 1.00 95.44 84 ALA A N 1
ATOM 630 C CA . ALA A 1 84 ? -13.183 -5.860 8.671 1.00 95.4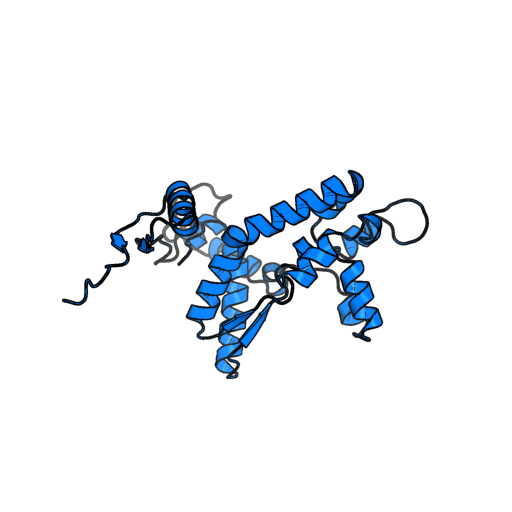4 84 ALA A CA 1
ATOM 631 C C . ALA A 1 84 ? -13.668 -7.314 8.521 1.00 95.44 84 ALA A C 1
ATOM 633 O O . ALA A 1 84 ? -14.707 -7.522 7.902 1.00 95.44 84 ALA A O 1
ATOM 634 N N . GLY A 1 85 ? -12.953 -8.296 9.080 1.00 96.31 85 GLY A N 1
ATOM 635 C CA . GLY A 1 85 ? -13.296 -9.714 8.971 1.00 96.31 85 GLY A CA 1
ATOM 636 C C . GLY A 1 85 ? -12.992 -10.326 7.602 1.00 96.31 85 GLY A C 1
ATOM 637 O O . GLY A 1 85 ? -13.662 -11.277 7.213 1.00 96.31 85 GLY A O 1
ATOM 638 N N . VAL A 1 86 ? -12.013 -9.785 6.866 1.00 97.56 86 VAL A N 1
ATOM 639 C CA . VAL A 1 86 ? -11.604 -10.304 5.549 1.00 97.56 86 VAL A CA 1
ATOM 640 C C . VAL A 1 86 ? -10.112 -10.607 5.509 1.00 97.56 86 VAL A C 1
ATOM 642 O O . VAL A 1 86 ? -9.299 -9.922 6.135 1.00 97.56 86 VAL A O 1
ATOM 645 N N . GLU A 1 87 ? -9.743 -11.614 4.728 1.00 97.25 87 GLU A N 1
ATOM 646 C CA . GLU A 1 87 ? -8.358 -11.886 4.368 1.00 97.25 87 GLU A CA 1
ATOM 647 C C . GLU A 1 87 ? -7.914 -10.930 3.256 1.00 97.25 87 GLU A C 1
ATOM 649 O O . GLU A 1 87 ? -8.683 -10.588 2.355 1.00 97.25 87 GLU A O 1
ATOM 654 N N . ILE A 1 88 ? -6.648 -10.516 3.290 1.00 96.44 88 ILE A N 1
ATOM 655 C CA . ILE A 1 88 ? -6.015 -9.790 2.194 1.00 96.44 88 ILE A CA 1
ATOM 656 C C . ILE A 1 88 ? -4.775 -10.520 1.685 1.00 96.44 88 ILE A C 1
ATOM 658 O O . ILE A 1 88 ? -3.930 -10.941 2.474 1.00 96.44 88 ILE A O 1
ATOM 662 N N . ARG A 1 89 ? -4.624 -10.581 0.356 1.00 96.62 89 ARG A N 1
ATOM 663 C CA . ARG A 1 89 ? -3.399 -11.033 -0.318 1.00 96.62 89 ARG A CA 1
ATOM 664 C C . ARG A 1 89 ? -2.848 -9.988 -1.281 1.00 96.62 89 ARG A C 1
ATOM 666 O O . ARG A 1 89 ? -3.577 -9.142 -1.802 1.00 96.62 89 ARG A O 1
ATOM 673 N N . TYR A 1 90 ? -1.549 -10.093 -1.547 1.00 96.75 90 TYR A N 1
ATOM 674 C CA . TYR A 1 90 ? -0.788 -9.165 -2.382 1.00 96.75 90 TYR A CA 1
ATOM 675 C C . TYR A 1 90 ? -0.089 -9.925 -3.512 1.00 96.75 90 TYR A C 1
ATOM 677 O O . TYR A 1 90 ? 1.078 -10.279 -3.363 1.00 96.75 90 TYR A O 1
ATOM 685 N N . PRO A 1 91 ? -0.763 -10.183 -4.648 1.00 96.12 91 PRO A N 1
ATOM 686 C CA . PRO A 1 91 ? -0.181 -10.966 -5.742 1.00 96.12 91 PRO A CA 1
ATOM 687 C C . PRO A 1 91 ? 1.147 -10.409 -6.271 1.00 96.12 91 PRO A C 1
ATOM 689 O O . PRO A 1 91 ? 2.009 -11.160 -6.699 1.00 96.12 91 PRO A O 1
ATOM 692 N N . PHE A 1 92 ? 1.349 -9.090 -6.196 1.00 95.44 92 PHE A N 1
ATOM 693 C CA . PHE A 1 92 ? 2.599 -8.448 -6.611 1.00 95.44 92 PHE A CA 1
ATOM 694 C C . PHE A 1 92 ? 3.777 -8.662 -5.656 1.00 95.44 92 PHE A C 1
ATOM 696 O O . PHE A 1 92 ? 4.885 -8.269 -5.993 1.00 95.44 92 PHE A O 1
ATOM 703 N N . LEU A 1 93 ? 3.548 -9.230 -4.473 1.00 95.31 93 LEU A N 1
ATOM 704 C CA . LEU A 1 93 ? 4.598 -9.580 -3.513 1.00 95.31 93 LEU A CA 1
ATOM 705 C C . LEU A 1 93 ? 4.932 -11.072 -3.537 1.00 95.31 93 LEU A C 1
ATOM 707 O O . LEU A 1 93 ? 5.644 -11.548 -2.656 1.00 95.31 93 LEU A O 1
ATOM 711 N N . ASP A 1 94 ? 4.417 -11.799 -4.527 1.00 96.06 94 ASP A N 1
ATOM 712 C CA . ASP A 1 94 ? 4.898 -13.136 -4.834 1.00 96.06 94 ASP A CA 1
ATOM 713 C C . ASP A 1 94 ? 6.415 -13.107 -5.086 1.00 96.06 94 ASP A C 1
ATOM 715 O O . ASP A 1 94 ? 6.924 -12.210 -5.766 1.00 96.06 94 ASP A O 1
ATOM 719 N N . ALA A 1 95 ? 7.136 -14.053 -4.483 1.00 93.44 95 ALA A N 1
ATOM 720 C CA . ALA A 1 95 ? 8.594 -14.036 -4.461 1.00 93.44 95 ALA A CA 1
ATOM 721 C C . ALA A 1 95 ? 9.187 -14.228 -5.861 1.00 93.44 95 ALA A C 1
ATOM 723 O O . ALA A 1 95 ? 10.118 -13.506 -6.222 1.00 93.44 95 ALA A O 1
ATOM 724 N N . ASP A 1 96 ? 8.618 -15.131 -6.660 1.00 95.69 96 ASP A N 1
ATOM 725 C CA . ASP A 1 96 ? 9.100 -15.424 -8.009 1.00 95.69 96 ASP A CA 1
ATOM 726 C C . ASP A 1 96 ? 8.819 -14.247 -8.943 1.00 95.69 96 ASP A C 1
ATOM 728 O O . ASP A 1 96 ? 9.698 -13.815 -9.695 1.00 95.69 96 ASP A O 1
ATOM 732 N N . LEU A 1 97 ? 7.624 -13.657 -8.839 1.00 93.69 97 LEU A N 1
ATOM 733 C CA . LEU A 1 97 ? 7.269 -12.454 -9.588 1.00 93.69 97 LEU A CA 1
ATOM 734 C C . LEU A 1 97 ? 8.170 -11.270 -9.224 1.00 93.69 97 LEU A C 1
ATOM 736 O O . LEU A 1 97 ? 8.690 -10.592 -10.116 1.00 93.69 97 LEU A O 1
ATOM 740 N N . ALA A 1 98 ? 8.345 -11.002 -7.928 1.00 92.31 98 ALA A N 1
ATOM 741 C CA . ALA A 1 98 ? 9.176 -9.904 -7.454 1.00 92.31 98 ALA A CA 1
ATOM 742 C C . ALA A 1 98 ? 10.632 -10.108 -7.885 1.00 92.31 98 ALA A C 1
ATOM 744 O O . ALA A 1 98 ? 11.244 -9.182 -8.417 1.00 92.31 98 ALA A O 1
ATOM 745 N N . HIS A 1 99 ? 11.161 -11.324 -7.733 1.00 91.38 99 HIS A N 1
ATOM 746 C CA . HIS A 1 99 ? 12.505 -11.674 -8.169 1.00 91.38 99 HIS A CA 1
ATOM 747 C C . HIS A 1 99 ? 12.675 -11.460 -9.677 1.00 91.38 99 HIS A C 1
ATOM 749 O O . HIS A 1 99 ? 13.577 -10.730 -10.089 1.00 91.38 99 HIS A O 1
ATOM 755 N N . ALA A 1 100 ? 11.791 -12.015 -10.508 1.00 90.88 100 ALA A N 1
ATOM 756 C CA . ALA A 1 100 ? 11.869 -11.865 -11.960 1.00 90.88 100 ALA A CA 1
ATOM 757 C C . ALA A 1 100 ? 11.805 -10.391 -12.398 1.00 90.88 100 ALA A C 1
ATOM 759 O O . ALA A 1 100 ? 12.605 -9.942 -13.217 1.00 90.88 100 ALA A O 1
ATOM 760 N N . ALA A 1 101 ? 10.891 -9.610 -11.821 1.00 88.19 101 ALA A N 1
ATOM 761 C CA . ALA A 1 101 ? 10.717 -8.208 -12.183 1.00 88.19 101 ALA A CA 1
ATOM 762 C C . ALA A 1 101 ? 11.852 -7.296 -11.682 1.00 88.19 101 ALA A C 1
ATOM 764 O O . ALA A 1 101 ? 12.183 -6.308 -12.346 1.00 88.19 101 ALA A O 1
ATOM 765 N N . LEU A 1 102 ? 12.478 -7.604 -10.541 1.00 87.75 102 LEU A N 1
ATOM 766 C CA . LEU A 1 102 ? 13.649 -6.865 -10.051 1.00 87.75 102 LEU A CA 1
ATOM 767 C C . LEU A 1 102 ? 14.871 -7.036 -10.963 1.00 87.75 102 LEU A C 1
ATOM 769 O O . LEU A 1 102 ? 15.653 -6.096 -11.079 1.00 87.75 102 LEU A O 1
ATOM 773 N N . HIS A 1 103 ? 14.979 -8.161 -11.670 1.00 87.69 103 HIS A N 1
ATOM 774 C CA . HIS A 1 103 ? 16.063 -8.438 -12.620 1.00 87.69 103 HIS A CA 1
ATOM 775 C C . HIS A 1 103 ? 15.807 -7.914 -14.042 1.00 87.69 103 HIS A C 1
ATOM 777 O O . HIS A 1 103 ? 16.650 -8.086 -14.921 1.00 87.69 103 HIS A O 1
ATOM 783 N N . LEU A 1 104 ? 14.664 -7.270 -14.296 1.00 84.25 104 LEU A N 1
ATOM 784 C CA . LEU A 1 104 ? 14.435 -6.603 -15.574 1.00 84.25 104 LEU A CA 1
ATOM 785 C C . LEU A 1 104 ? 15.401 -5.415 -15.745 1.00 84.25 104 LEU A C 1
ATOM 787 O O . LEU A 1 104 ? 15.585 -4.655 -14.788 1.00 84.25 104 LEU A O 1
ATOM 791 N N . PRO A 1 105 ? 15.965 -5.212 -16.953 1.00 81.50 105 PRO A N 1
ATOM 792 C CA . PRO A 1 105 ? 16.827 -4.066 -17.231 1.00 81.50 105 PRO A CA 1
ATOM 793 C C . PRO A 1 105 ? 16.042 -2.760 -17.076 1.00 81.50 105 PRO A C 1
ATOM 795 O O . PRO A 1 105 ? 14.831 -2.736 -17.321 1.00 81.50 105 PRO A O 1
ATOM 798 N N . ALA A 1 106 ? 16.711 -1.652 -16.748 1.00 75.69 106 ALA A N 1
ATOM 799 C CA . ALA A 1 106 ? 16.056 -0.353 -16.591 1.00 75.69 106 ALA A CA 1
ATOM 800 C C . ALA A 1 106 ? 15.285 0.044 -17.856 1.00 75.69 106 ALA A C 1
ATOM 802 O O . ALA A 1 106 ? 14.214 0.625 -17.751 1.00 75.69 106 ALA A O 1
ATOM 803 N N . ALA A 1 107 ? 15.767 -0.358 -19.038 1.00 72.69 107 ALA A N 1
ATOM 804 C CA . ALA A 1 107 ? 15.106 -0.143 -20.327 1.00 72.69 107 ALA A CA 1
ATOM 805 C C . ALA A 1 107 ? 13.747 -0.859 -20.484 1.00 72.69 107 ALA A C 1
ATOM 807 O O . ALA A 1 10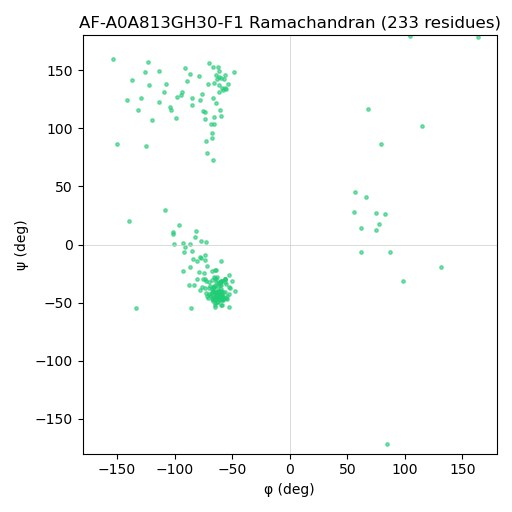7 ? 12.940 -0.450 -21.318 1.00 72.69 107 ALA A O 1
ATOM 808 N N . ALA A 1 108 ? 13.471 -1.915 -19.708 1.00 71.75 108 ALA A N 1
ATOM 809 C CA . ALA A 1 108 ? 12.152 -2.560 -19.676 1.00 71.75 108 ALA A CA 1
ATOM 810 C C . ALA A 1 108 ? 11.103 -1.684 -18.974 1.00 71.75 108 ALA A C 1
ATOM 812 O O . ALA A 1 108 ? 9.892 -1.866 -19.146 1.00 71.75 108 ALA A O 1
ATOM 813 N N . PHE A 1 109 ? 11.565 -0.717 -18.186 1.00 71.12 109 PHE A N 1
ATOM 814 C CA . PHE A 1 109 ? 10.752 0.368 -17.684 1.00 71.12 109 PHE A CA 1
ATOM 815 C C . PHE A 1 109 ? 10.942 1.531 -18.656 1.00 71.12 109 PHE A C 1
ATOM 817 O O . PHE A 1 109 ? 12.071 1.870 -19.004 1.00 71.12 109 PHE A O 1
ATOM 824 N N . PRO A 1 110 ? 9.866 2.135 -19.170 1.00 56.34 110 PRO A N 1
ATOM 825 C CA . PRO A 1 110 ? 10.033 3.245 -20.078 1.00 56.34 110 PRO A CA 1
ATOM 826 C C . PRO A 1 110 ? 10.596 4.397 -19.235 1.00 56.34 110 PRO A C 1
ATOM 828 O O . PRO A 1 110 ? 9.943 4.945 -18.358 1.00 56.34 110 PRO A O 1
ATOM 831 N N . CYS A 1 111 ? 11.891 4.627 -19.388 1.00 48.88 111 CYS A N 1
ATOM 832 C CA . CYS A 1 111 ? 12.690 5.517 -18.555 1.00 48.88 111 CYS A CA 1
ATOM 833 C C . CYS A 1 111 ? 13.675 6.315 -19.423 1.00 48.88 111 CYS A C 1
ATOM 835 O O . CYS A 1 111 ? 14.700 6.782 -18.932 1.00 48.88 111 CYS A O 1
ATOM 837 N N . ARG A 1 112 ? 13.416 6.436 -20.731 1.00 40.19 112 ARG A N 1
ATOM 838 C CA . ARG A 1 112 ? 14.407 6.963 -21.664 1.00 40.19 112 ARG A CA 1
ATOM 839 C C . ARG A 1 112 ? 13.831 8.030 -22.577 1.00 40.19 112 ARG A C 1
ATOM 841 O O . ARG A 1 112 ? 13.021 7.752 -23.453 1.00 40.19 112 ARG A O 1
ATOM 848 N N . ASP A 1 113 ? 14.362 9.229 -22.415 1.00 40.09 113 ASP A N 1
ATOM 849 C CA . ASP A 1 113 ? 14.318 10.273 -23.421 1.00 40.09 113 ASP A CA 1
ATOM 850 C C . ASP A 1 113 ? 15.358 9.913 -24.496 1.00 40.09 113 ASP A C 1
ATOM 852 O O . ASP A 1 113 ? 16.512 9.622 -24.174 1.00 40.09 113 ASP A O 1
ATOM 856 N N . GLY A 1 114 ? 14.979 9.924 -25.776 1.00 39.16 114 GLY A N 1
ATOM 857 C CA . GLY A 1 114 ? 15.951 10.200 -26.841 1.00 39.16 114 GLY A CA 1
ATOM 858 C C . GLY A 1 114 ? 16.025 9.274 -28.054 1.00 39.16 114 GLY A C 1
ATOM 859 O O . GLY A 1 114 ? 16.517 9.735 -29.075 1.00 39.16 114 GLY A O 1
ATOM 860 N N . THR A 1 115 ? 15.532 8.032 -28.049 1.00 34.88 115 THR A N 1
ATOM 861 C CA . THR A 1 115 ? 15.601 7.189 -29.267 1.00 34.88 115 THR A CA 1
ATOM 862 C C . THR A 1 115 ? 14.444 6.196 -29.349 1.00 34.88 115 THR A C 1
ATOM 864 O O . THR A 1 115 ? 14.571 5.049 -28.933 1.00 34.88 115 THR A O 1
ATOM 867 N N . GLY A 1 116 ? 13.318 6.646 -29.907 1.00 42.31 116 GLY A N 1
ATOM 868 C CA . GLY A 1 116 ? 12.200 5.784 -30.298 1.00 42.31 116 GLY A CA 1
ATOM 869 C C . GLY A 1 116 ? 11.277 5.341 -29.157 1.00 42.31 116 GLY A C 1
ATOM 870 O O . GLY A 1 116 ? 11.406 4.234 -28.651 1.00 42.31 116 GLY A O 1
ATOM 871 N N . GLY A 1 117 ? 10.272 6.170 -28.849 1.00 44.84 117 GLY A N 1
ATOM 872 C CA . GLY A 1 117 ? 9.061 5.758 -28.127 1.00 44.84 117 GLY A CA 1
ATOM 873 C C . GLY A 1 117 ? 8.866 6.394 -26.749 1.00 44.84 117 GLY A C 1
ATOM 874 O O . GLY A 1 117 ? 9.415 5.907 -25.772 1.00 44.84 117 GLY A O 1
ATOM 875 N N . VAL A 1 118 ? 7.970 7.392 -26.711 1.00 46.81 118 VAL A N 1
ATOM 876 C CA . VAL A 1 118 ? 7.371 8.072 -25.541 1.00 46.81 118 VAL A CA 1
ATOM 877 C C . VAL A 1 118 ? 8.350 8.931 -24.728 1.00 46.81 118 VAL A C 1
ATOM 879 O O . VAL A 1 118 ? 9.306 8.426 -24.147 1.00 46.81 118 VAL A O 1
ATOM 882 N N . SER A 1 119 ? 8.119 10.248 -24.681 1.00 46.72 119 SER A N 1
ATOM 883 C CA . SER A 1 119 ? 8.976 11.172 -23.918 1.00 46.72 119 SER A CA 1
ATOM 884 C C . SER A 1 119 ? 8.865 10.927 -22.405 1.00 46.72 119 SER A C 1
ATOM 886 O O . SER A 1 119 ? 7.815 10.501 -21.915 1.00 46.72 119 SER A O 1
ATOM 888 N N . GLY A 1 120 ? 9.906 11.250 -21.627 1.00 46.72 120 GLY A N 1
ATOM 889 C CA . GLY A 1 120 ? 9.855 11.237 -20.159 1.00 46.72 120 GLY A CA 1
ATOM 890 C C . GLY A 1 120 ? 8.693 12.050 -19.569 1.00 46.72 120 GLY A C 1
ATOM 891 O O . GLY A 1 120 ? 8.178 11.711 -18.502 1.00 46.72 120 GLY A O 1
ATOM 892 N N . GLU A 1 121 ? 8.204 13.066 -20.289 1.00 48.59 121 GLU A N 1
ATOM 893 C CA . GLU A 1 121 ? 7.005 13.839 -19.937 1.00 48.59 121 GLU A CA 1
ATOM 894 C C . GLU A 1 121 ? 5.699 13.053 -20.143 1.00 48.59 121 GLU A C 1
ATOM 896 O O . GLU A 1 121 ? 4.826 13.081 -19.272 1.00 48.59 121 GLU A O 1
ATOM 901 N N . GLU A 1 122 ? 5.561 12.298 -21.236 1.00 48.88 122 GLU A N 1
ATOM 902 C CA . GLU A 1 122 ? 4.411 11.409 -21.474 1.00 48.88 122 GLU A CA 1
ATOM 903 C C . GLU A 1 122 ? 4.385 10.230 -20.486 1.00 48.88 122 GLU A C 1
ATOM 905 O O . GLU A 1 122 ? 3.325 9.776 -20.055 1.00 48.88 122 GLU A O 1
ATOM 910 N N . LEU A 1 123 ? 5.561 9.792 -20.049 1.00 49.50 123 LEU A N 1
ATOM 911 C CA . LEU A 1 123 ? 5.787 8.765 -19.034 1.00 49.50 123 LEU A CA 1
ATOM 912 C C . LEU A 1 123 ? 5.452 9.210 -17.610 1.00 49.50 123 LEU A C 1
ATOM 914 O O . LEU A 1 123 ? 4.779 8.492 -16.857 1.00 49.50 123 LEU A O 1
ATOM 918 N N . ALA A 1 124 ? 5.879 10.421 -17.253 1.00 49.19 124 ALA A N 1
ATOM 919 C CA . ALA A 1 124 ? 5.450 11.094 -16.035 1.00 49.19 124 ALA A CA 1
ATOM 920 C C . ALA A 1 124 ? 3.930 11.344 -16.052 1.00 49.19 124 ALA A C 1
ATOM 922 O O . ALA A 1 124 ? 3.281 11.248 -15.006 1.00 49.19 124 ALA A O 1
ATOM 923 N N . ALA A 1 125 ? 3.349 11.587 -17.233 1.00 47.62 125 ALA A N 1
ATOM 924 C CA . ALA A 1 125 ? 1.910 11.748 -17.421 1.00 47.62 125 ALA A CA 1
ATOM 925 C C . ALA A 1 125 ? 1.117 10.422 -17.376 1.00 47.62 125 ALA A C 1
ATOM 927 O O . ALA A 1 125 ? -0.037 10.437 -16.935 1.00 47.62 125 ALA A O 1
ATOM 928 N N . ASP A 1 126 ? 1.699 9.284 -17.777 1.00 52.44 126 ASP A N 1
ATOM 929 C CA . ASP A 1 126 ? 1.084 7.945 -17.667 1.00 52.44 126 ASP A CA 1
ATOM 930 C C . ASP A 1 126 ? 1.193 7.367 -16.239 1.00 52.44 126 ASP A C 1
ATOM 932 O O . ASP A 1 126 ? 0.361 6.572 -15.784 1.00 52.44 126 ASP A O 1
ATOM 936 N N . GLY A 1 127 ? 2.174 7.833 -15.462 1.00 56.12 127 GLY A N 1
ATOM 937 C CA . GLY A 1 127 ? 2.335 7.473 -14.054 1.00 56.12 127 GLY A CA 1
ATOM 938 C C . GLY A 1 127 ? 3.060 6.144 -13.815 1.00 56.12 127 GLY A C 1
ATOM 939 O O . GLY A 1 127 ? 2.845 5.523 -12.773 1.00 56.12 127 GLY A O 1
ATOM 940 N N . GLY A 1 128 ? 3.915 5.724 -14.758 1.00 71.56 128 GLY A N 1
ATOM 941 C CA . GLY A 1 128 ? 4.832 4.581 -14.633 1.00 71.56 128 GLY A CA 1
ATOM 942 C C . GLY A 1 128 ? 4.241 3.198 -14.959 1.00 71.56 128 GLY A C 1
ATOM 943 O O . GLY A 1 128 ? 3.105 3.069 -15.423 1.00 71.56 128 GLY A O 1
ATOM 944 N N . LYS A 1 129 ? 5.029 2.143 -14.682 1.00 76.56 129 LYS A N 1
ATOM 945 C CA . LYS A 1 129 ? 4.707 0.709 -14.882 1.00 76.56 129 LYS A CA 1
ATOM 946 C C . LYS A 1 129 ? 4.542 0.225 -16.327 1.00 76.56 129 LYS A C 1
ATOM 948 O O . LYS A 1 129 ? 3.667 -0.597 -16.605 1.00 76.56 129 LYS A O 1
ATOM 953 N N . GLY A 1 130 ? 5.388 0.679 -17.249 1.00 76.50 130 GLY A N 1
ATOM 954 C CA . GLY A 1 130 ? 5.274 0.297 -18.664 1.00 76.50 130 GLY A CA 1
ATOM 955 C C . GLY A 1 130 ? 5.261 -1.214 -18.915 1.00 76.50 130 GLY A C 1
ATOM 956 O O . GLY A 1 130 ? 4.379 -1.690 -19.624 1.00 76.50 130 GLY A O 1
ATOM 957 N N . ALA A 1 131 ? 6.140 -1.979 -18.257 1.00 80.94 131 ALA A N 1
ATOM 958 C CA . ALA A 1 131 ? 6.144 -3.441 -18.353 1.00 80.94 131 ALA A CA 1
ATOM 959 C C . ALA A 1 131 ? 4.785 -4.059 -17.962 1.00 80.94 131 ALA A C 1
ATOM 961 O O . ALA A 1 131 ? 4.231 -4.869 -18.701 1.00 80.94 131 ALA A O 1
ATOM 962 N N . LEU A 1 132 ? 4.187 -3.616 -16.849 1.00 85.06 132 LEU A N 1
ATOM 963 C CA . LEU A 1 132 ? 2.881 -4.111 -16.402 1.00 85.06 132 LEU A CA 1
ATOM 964 C C . LEU A 1 132 ? 1.752 -3.731 -17.374 1.00 85.06 132 LEU A C 1
ATOM 966 O O . LEU A 1 132 ? 0.842 -4.523 -17.611 1.00 85.06 132 LEU A O 1
ATOM 970 N N . ARG A 1 133 ? 1.808 -2.529 -17.961 1.00 84.31 133 ARG A N 1
ATOM 971 C CA . ARG A 1 133 ? 0.836 -2.073 -18.971 1.00 84.31 133 ARG A CA 1
ATOM 972 C C . ARG A 1 133 ? 0.955 -2.866 -20.269 1.00 84.31 133 ARG A C 1
ATOM 974 O O . ARG A 1 133 ? -0.068 -3.198 -20.865 1.00 84.31 133 ARG A O 1
ATOM 981 N N . ALA A 1 134 ? 2.176 -3.206 -20.679 1.00 83.62 134 ALA A N 1
ATOM 982 C CA . ALA A 1 134 ? 2.427 -4.052 -21.841 1.00 83.62 134 ALA A CA 1
ATOM 983 C C . ALA A 1 134 ? 1.853 -5.460 -21.633 1.00 83.62 134 ALA A C 1
ATOM 985 O O . ALA A 1 134 ? 1.142 -5.958 -22.506 1.00 83.62 134 ALA A O 1
ATOM 986 N N . VAL A 1 135 ? 2.066 -6.049 -20.450 1.00 88.12 135 VAL A N 1
ATOM 987 C CA . VAL A 1 135 ? 1.459 -7.334 -20.067 1.00 88.12 135 VAL A CA 1
ATOM 988 C C . VAL A 1 135 ? -0.068 -7.244 -20.083 1.00 88.12 135 VAL A C 1
ATOM 990 O O . VAL A 1 135 ? -0.713 -8.093 -20.688 1.00 88.12 135 VAL A O 1
ATOM 993 N N . ALA A 1 136 ? -0.661 -6.199 -19.499 1.00 88.88 136 ALA A N 1
ATOM 994 C CA . ALA A 1 136 ? -2.115 -6.019 -19.502 1.00 88.88 136 ALA A CA 1
ATOM 995 C C . ALA A 1 136 ? -2.689 -5.892 -20.925 1.00 88.88 136 ALA A C 1
ATOM 997 O O . ALA A 1 136 ? -3.713 -6.501 -21.232 1.00 88.88 136 ALA A O 1
ATOM 998 N N . ARG A 1 137 ? -2.012 -5.148 -21.811 1.00 88.31 137 ARG A N 1
ATOM 999 C CA . ARG A 1 137 ? -2.384 -5.046 -23.230 1.00 88.31 137 ARG A CA 1
ATOM 1000 C C . ARG A 1 137 ? -2.293 -6.401 -23.931 1.00 88.31 137 ARG A C 1
ATOM 1002 O O . ARG A 1 137 ? -3.208 -6.760 -24.664 1.00 88.31 137 ARG A O 1
ATOM 1009 N N . HIS A 1 138 ? -1.209 -7.145 -23.711 1.00 91.31 138 HIS A N 1
ATOM 1010 C CA . HIS A 1 138 ? -1.011 -8.467 -24.308 1.00 91.31 138 HIS A CA 1
ATOM 1011 C C . HIS A 1 138 ? -2.043 -9.488 -23.808 1.00 91.31 138 HIS A C 1
ATOM 1013 O O . HIS A 1 138 ? -2.540 -10.291 -24.589 1.00 91.31 138 HIS A O 1
ATOM 1019 N N . ALA A 1 139 ? -2.435 -9.395 -22.537 1.00 94.44 139 ALA A N 1
ATOM 1020 C CA . ALA A 1 139 ? -3.485 -10.211 -21.934 1.00 94.44 139 ALA A CA 1
ATOM 1021 C C . ALA A 1 139 ? -4.912 -9.833 -22.391 1.00 94.44 139 ALA A C 1
ATOM 1023 O O . ALA A 1 139 ? -5.881 -10.407 -21.900 1.00 94.44 139 ALA A O 1
ATOM 1024 N N . GLY A 1 140 ? -5.068 -8.860 -23.298 1.00 94.12 140 GLY A N 1
ATOM 1025 C CA . GLY A 1 140 ? -6.369 -8.452 -23.830 1.00 94.12 140 GLY A CA 1
ATOM 1026 C C . GLY A 1 140 ? -7.192 -7.565 -22.892 1.00 94.12 140 GLY A C 1
ATOM 1027 O O . GLY A 1 140 ? -8.399 -7.426 -23.090 1.00 94.12 140 GLY A O 1
ATOM 1028 N N . ALA A 1 141 ? -6.576 -6.946 -21.877 1.00 93.12 141 ALA A N 1
ATOM 1029 C CA . ALA A 1 141 ? -7.284 -5.992 -21.032 1.00 93.12 141 ALA A CA 1
ATOM 1030 C C . ALA A 1 141 ? -7.774 -4.790 -21.869 1.00 93.12 141 ALA A C 1
ATOM 1032 O O . ALA A 1 141 ? -7.054 -4.332 -22.762 1.00 93.12 141 ALA A O 1
ATOM 1033 N N . PRO A 1 142 ? -8.956 -4.218 -21.574 1.00 93.56 142 PRO A N 1
ATOM 1034 C CA . PRO A 1 142 ? -9.444 -3.041 -22.285 1.00 93.56 142 PRO A CA 1
ATOM 1035 C C . PRO A 1 142 ? -8.455 -1.871 -22.218 1.00 93.56 142 PRO A C 1
ATOM 1037 O O . PRO A 1 142 ? -7.830 -1.642 -21.179 1.00 93.56 142 PRO A O 1
ATOM 1040 N N . ALA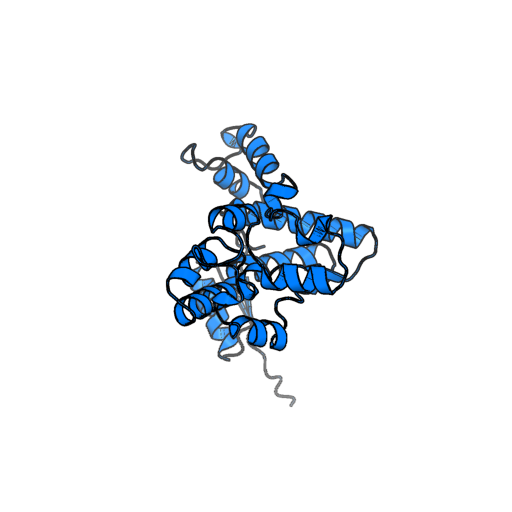 A 1 143 ? -8.380 -1.066 -23.284 1.00 84.62 143 ALA A N 1
ATOM 1041 C CA . ALA A 1 143 ? -7.525 0.127 -23.348 1.00 84.62 143 ALA A CA 1
ATOM 1042 C C . ALA A 1 143 ? -7.728 1.081 -22.164 1.00 84.62 143 ALA A C 1
ATOM 1044 O O . ALA A 1 143 ? -6.760 1.584 -21.596 1.00 84.62 143 ALA A O 1
ATOM 1045 N N . LEU A 1 144 ? -8.978 1.217 -21.711 1.00 88.62 144 LEU A N 1
ATOM 1046 C CA . LEU A 1 144 ? -9.358 1.941 -20.497 1.00 88.62 144 LEU A CA 1
ATOM 1047 C C . LEU A 1 144 ? -8.543 1.541 -19.257 1.00 88.62 144 LEU A C 1
ATOM 1049 O O . LEU A 1 144 ? -8.367 2.374 -18.376 1.00 88.62 144 LEU A O 1
ATOM 1053 N N . ILE A 1 145 ? -8.096 0.289 -19.147 1.00 87.06 145 ILE A N 1
ATOM 1054 C CA . ILE A 1 145 ? -7.368 -0.228 -17.986 1.00 87.06 145 ILE A CA 1
ATOM 1055 C C . ILE A 1 145 ? -5.875 0.060 -18.122 1.00 87.06 145 ILE A C 1
ATOM 1057 O O . ILE A 1 145 ? -5.294 0.694 -17.242 1.00 87.06 145 ILE A O 1
ATOM 1061 N N . TYR A 1 146 ? -5.253 -0.366 -19.227 1.00 85.00 146 TYR A N 1
ATOM 1062 C CA . TYR A 1 146 ? -3.797 -0.272 -19.381 1.00 85.00 146 TYR A CA 1
ATOM 1063 C C . TYR A 1 146 ? -3.301 1.117 -19.810 1.00 85.00 146 TYR A C 1
ATOM 1065 O O . TYR A 1 146 ? -2.106 1.379 -19.699 1.00 85.00 146 TYR A O 1
ATOM 1073 N N . GLN A 1 147 ? -4.184 2.012 -20.271 1.00 80.69 147 GLN A N 1
ATOM 1074 C CA . GLN A 1 147 ? -3.867 3.422 -20.569 1.00 80.69 147 GLN A CA 1
ATOM 1075 C C . GLN A 1 147 ? -4.312 4.374 -19.450 1.00 80.69 147 GLN A C 1
ATOM 1077 O O . GLN A 1 147 ? -4.150 5.591 -19.554 1.00 80.69 147 GLN A O 1
ATOM 1082 N N . ARG A 1 148 ? -4.910 3.856 -18.369 1.00 84.06 148 ARG A N 1
ATOM 1083 C CA . ARG A 1 148 ? -5.400 4.703 -17.281 1.00 84.06 148 ARG A CA 1
ATOM 1084 C C . ARG A 1 148 ? -4.238 5.376 -16.567 1.00 84.06 148 ARG A C 1
ATOM 1086 O O . ARG A 1 148 ? -3.373 4.706 -16.007 1.00 84.06 148 ARG A O 1
ATOM 1093 N N . ARG A 1 149 ? -4.287 6.704 -16.455 1.00 81.62 149 ARG A N 1
ATOM 1094 C CA . ARG A 1 149 ? -3.332 7.442 -15.619 1.00 81.62 149 ARG A CA 1
ATOM 1095 C C . ARG A 1 149 ? -3.387 6.960 -14.172 1.00 81.62 149 ARG A C 1
ATOM 1097 O O . ARG A 1 149 ? -4.469 6.845 -13.579 1.00 81.62 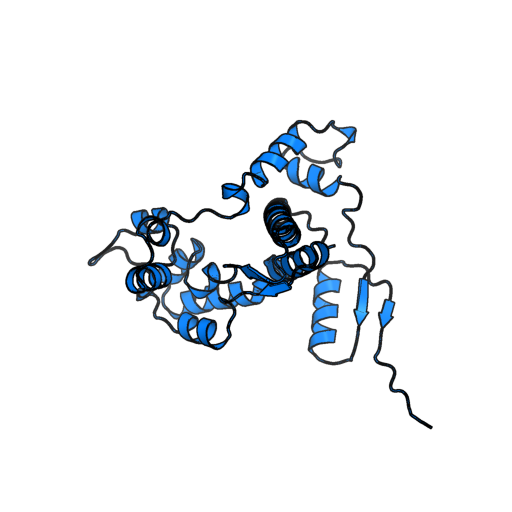149 ARG A O 1
ATOM 1104 N N . LYS A 1 150 ? -2.212 6.710 -13.594 1.00 82.19 150 LYS A N 1
ATOM 1105 C CA . LYS A 1 150 ? -2.084 6.309 -12.191 1.00 82.19 150 LYS A CA 1
ATOM 1106 C C . LYS A 1 150 ? -2.690 7.372 -11.274 1.00 82.19 150 LYS A C 1
ATOM 1108 O O . LYS A 1 150 ? -2.412 8.562 -11.389 1.00 82.19 150 LYS A O 1
ATOM 1113 N N . ARG A 1 151 ? -3.473 6.926 -10.293 1.00 86.50 151 ARG A N 1
ATOM 1114 C CA . ARG A 1 151 ? -3.976 7.768 -9.205 1.00 86.50 151 ARG A CA 1
ATOM 1115 C C . ARG A 1 151 ? -3.959 6.966 -7.915 1.00 86.50 151 ARG A C 1
ATOM 1117 O O . ARG A 1 151 ? -4.545 5.889 -7.864 1.00 86.50 151 ARG A O 1
ATOM 1124 N N . ALA A 1 152 ? -3.290 7.482 -6.885 1.00 88.50 152 ALA A N 1
ATOM 1125 C CA . ALA A 1 152 ? -3.231 6.789 -5.602 1.00 88.50 152 ALA A CA 1
ATOM 1126 C C . ALA A 1 152 ? -4.633 6.680 -4.979 1.00 88.50 152 ALA A C 1
ATOM 1128 O O . ALA A 1 152 ? -5.467 7.581 -5.144 1.00 88.50 152 ALA A O 1
ATOM 1129 N N . ALA A 1 153 ? -4.884 5.576 -4.274 1.00 92.00 153 ALA A N 1
ATOM 1130 C CA . ALA A 1 153 ? -6.217 5.182 -3.824 1.00 92.00 153 ALA A CA 1
ATOM 1131 C C . ALA A 1 153 ? -6.911 6.282 -3.004 1.00 92.00 153 ALA A C 1
ATOM 1133 O O . ALA A 1 153 ? -8.043 6.641 -3.311 1.00 92.00 153 ALA A O 1
ATOM 1134 N N . GLN A 1 154 ? -6.200 6.898 -2.056 1.00 93.44 154 GLN A N 1
ATOM 1135 C CA . GLN A 1 154 ? -6.699 7.965 -1.181 1.00 93.44 154 GLN A CA 1
ATOM 1136 C C . GLN A 1 154 ? -7.113 9.247 -1.914 1.00 93.44 154 GLN A C 1
ATOM 1138 O O . GLN A 1 154 ? -7.971 9.996 -1.438 1.00 93.44 154 GLN A O 1
ATOM 1143 N N . TYR A 1 155 ? -6.496 9.519 -3.067 1.00 93.44 155 TYR A N 1
ATOM 1144 C CA . TYR A 1 155 ? -6.852 10.661 -3.906 1.00 93.44 155 TYR A CA 1
ATOM 1145 C C . TYR A 1 155 ? -7.976 10.297 -4.871 1.00 93.44 155 TYR A C 1
ATOM 1147 O O . TYR A 1 155 ? -8.808 11.148 -5.180 1.00 93.44 155 TYR A O 1
ATOM 1155 N N . GLY A 1 156 ? -8.000 9.058 -5.371 1.00 93.00 156 GLY A N 1
ATOM 1156 C CA . GLY A 1 156 ? -9.075 8.524 -6.214 1.00 93.00 156 GLY A CA 1
ATOM 1157 C C . GLY A 1 156 ? -10.414 8.468 -5.485 1.00 93.00 156 GLY A C 1
ATOM 1158 O O . GLY A 1 156 ? -11.415 8.939 -6.014 1.00 93.00 156 GLY A O 1
ATOM 1159 N N . SER A 1 157 ? -10.396 7.981 -4.246 1.00 94.38 157 SER A N 1
ATOM 1160 C CA . SER A 1 157 ? -11.554 7.867 -3.351 1.00 94.38 157 SER A CA 1
ATOM 1161 C C . SER A 1 157 ? -11.980 9.186 -2.703 1.00 94.38 157 SER A C 1
ATOM 1163 O O . SER A 1 157 ? -13.037 9.256 -2.087 1.00 94.38 157 SER A O 1
ATOM 1165 N N . ARG A 1 158 ? -11.148 10.232 -2.812 1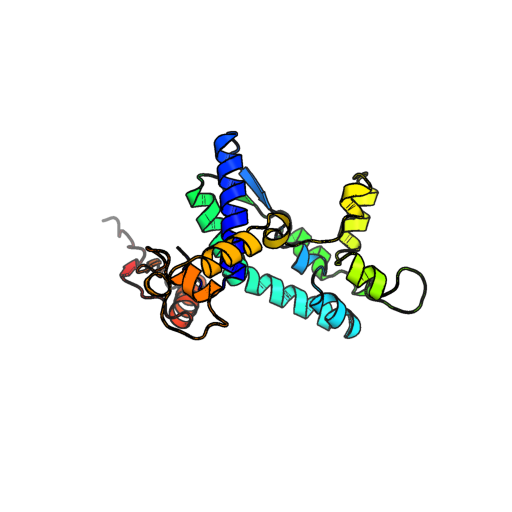.00 95.69 158 ARG A N 1
ATOM 1166 C CA . ARG A 1 158 ? -11.308 11.530 -2.133 1.00 95.69 158 ARG A CA 1
ATOM 1167 C C . ARG A 1 158 ? -11.273 11.465 -0.598 1.00 95.69 158 ARG A C 1
ATOM 1169 O O . ARG A 1 158 ? -11.567 12.472 0.043 1.00 95.69 158 ARG A O 1
ATOM 1176 N N . PHE A 1 159 ? -10.831 10.364 0.017 1.00 94.69 159 PHE A N 1
ATOM 1177 C CA . PHE A 1 159 ? -10.692 10.299 1.480 1.00 94.69 159 PHE A CA 1
ATOM 1178 C C . PHE A 1 159 ? -9.675 11.306 2.026 1.00 94.69 159 PHE A C 1
ATOM 1180 O O . PHE A 1 159 ? -9.906 11.898 3.079 1.00 94.69 159 PHE A O 1
ATOM 1187 N N . HIS A 1 160 ? -8.588 11.574 1.292 1.00 93.38 160 HIS A N 1
ATOM 1188 C CA . HIS A 1 160 ? -7.637 12.614 1.697 1.00 93.38 160 HIS A CA 1
ATOM 1189 C C . HIS A 1 160 ? -8.299 14.004 1.766 1.00 93.38 160 HIS A C 1
ATOM 1191 O O . HIS A 1 160 ? -8.104 14.751 2.725 1.00 93.38 160 HIS A O 1
ATOM 1197 N N . GLN A 1 161 ? -9.145 14.321 0.780 1.00 94.31 161 GLN A N 1
ATOM 1198 C CA . GLN A 1 161 ? -9.914 15.565 0.742 1.00 94.31 161 GLN A CA 1
ATOM 1199 C C . GLN A 1 161 ? -10.974 15.606 1.851 1.00 94.31 161 GLN A C 1
ATOM 1201 O O . GLN A 1 161 ? -11.133 16.632 2.506 1.00 94.31 161 GLN A O 1
ATOM 1206 N N . ALA A 1 162 ? -11.665 14.493 2.112 1.00 94.25 162 ALA A N 1
ATOM 1207 C CA . ALA A 1 162 ? -12.648 14.408 3.190 1.00 94.25 162 ALA A CA 1
ATOM 1208 C C . ALA A 1 162 ? -12.013 14.703 4.562 1.00 94.25 162 ALA A C 1
ATOM 1210 O O . ALA A 1 162 ? -12.536 15.524 5.315 1.00 94.25 162 ALA A O 1
ATOM 1211 N N . ILE A 1 163 ? -10.842 14.122 4.851 1.00 91.50 163 ILE A N 1
ATOM 1212 C CA . ILE A 1 163 ? -10.079 14.409 6.079 1.00 91.50 163 ILE A CA 1
ATOM 1213 C C . ILE A 1 163 ? -9.696 15.892 6.150 1.00 91.50 163 ILE A C 1
ATOM 1215 O O . ILE A 1 163 ? -9.818 16.507 7.205 1.00 91.50 163 ILE A O 1
ATOM 1219 N N . GLN A 1 164 ? -9.281 16.495 5.031 1.00 92.31 164 GLN A N 1
ATOM 1220 C CA . GLN A 1 164 ? -8.992 17.932 4.967 1.00 92.31 164 GLN A CA 1
ATOM 1221 C C . GLN A 1 164 ? -10.208 18.791 5.331 1.00 92.31 164 GLN A C 1
ATOM 1223 O O . GLN A 1 164 ? -10.095 19.735 6.113 1.00 92.31 164 GLN A O 1
ATOM 1228 N N . MET A 1 165 ? -11.377 18.463 4.778 1.00 93.31 165 MET A N 1
ATOM 1229 C CA . MET A 1 165 ? -12.619 19.186 5.049 1.00 93.31 165 MET A CA 1
ATOM 1230 C C . MET A 1 165 ? -13.032 19.062 6.516 1.00 93.31 165 MET A C 1
ATOM 1232 O O . MET A 1 165 ? -13.417 20.061 7.122 1.00 93.31 165 MET A O 1
ATOM 1236 N N . LEU A 1 166 ? -12.917 17.864 7.094 1.00 92.06 166 LEU A N 1
ATOM 1237 C CA . LEU A 1 166 ? -13.211 17.626 8.506 1.00 92.06 166 LEU A CA 1
ATOM 1238 C C . LEU A 1 166 ? -12.255 18.404 9.416 1.00 92.06 166 LEU A C 1
ATOM 1240 O O . LEU A 1 166 ? -12.710 19.128 10.299 1.00 92.06 166 LEU A O 1
ATOM 1244 N N . ALA A 1 167 ? -10.952 18.354 9.137 1.00 90.88 167 ALA A N 1
ATOM 1245 C CA . ALA A 1 167 ? -9.947 19.110 9.879 1.00 90.88 167 ALA A CA 1
ATOM 1246 C C . ALA A 1 167 ? -10.186 20.630 9.821 1.00 90.88 167 ALA A C 1
ATOM 1248 O O . ALA A 1 167 ? -9.934 21.341 10.791 1.00 90.88 167 ALA A O 1
ATOM 1249 N N . ASN A 1 168 ? -10.694 21.140 8.694 1.00 90.56 168 ASN A N 1
ATOM 1250 C CA . ASN A 1 168 ? -11.014 22.559 8.538 1.00 90.56 168 ASN A CA 1
ATOM 1251 C C . ASN A 1 168 ? -12.270 23.001 9.295 1.00 90.56 168 ASN A C 1
ATOM 1253 O O . ASN A 1 168 ? -12.343 24.163 9.695 1.00 90.56 168 ASN A O 1
ATOM 1257 N N . ARG A 1 169 ? -13.237 22.095 9.471 1.00 90.62 169 ARG A N 1
ATOM 1258 C CA . ARG A 1 169 ? -14.494 22.338 10.196 1.00 90.62 169 ARG A CA 1
ATOM 1259 C C . ARG A 1 169 ? -14.378 22.094 11.699 1.00 90.62 169 ARG A C 1
ATOM 1261 O O . ARG A 1 169 ? -15.224 22.572 12.444 1.00 90.62 169 ARG A O 1
ATOM 1268 N N . ALA A 1 170 ? -13.368 21.347 12.138 1.00 89.12 170 ALA A N 1
ATOM 1269 C CA . ALA A 1 170 ? -13.148 21.060 13.546 1.00 89.12 170 ALA A CA 1
ATOM 1270 C C . ALA A 1 170 ? -12.894 22.349 14.348 1.00 89.12 170 ALA A C 1
ATOM 1272 O O . ALA A 1 170 ? -12.058 23.181 13.976 1.00 89.12 170 ALA A O 1
ATOM 1273 N N . SER A 1 171 ? -13.611 22.497 15.466 1.00 82.06 171 SER A N 1
ATOM 1274 C CA . SER A 1 171 ? -13.401 23.586 16.423 1.00 82.06 171 SER A CA 1
ATOM 1275 C C . SER A 1 171 ? -11.987 23.524 17.015 1.00 82.06 171 SER A C 1
ATOM 1277 O O . SER A 1 171 ? -11.467 22.423 17.197 1.00 82.06 171 SER A O 1
ATOM 1279 N N . PRO A 1 172 ? -11.368 24.661 17.393 1.00 77.44 172 PRO A N 1
ATOM 1280 C CA . PRO A 1 172 ? -10.021 24.676 17.971 1.00 77.44 172 PRO A CA 1
ATOM 1281 C C . PRO A 1 172 ? -9.838 23.736 19.172 1.00 77.44 172 PRO A C 1
ATOM 1283 O O . PRO A 1 172 ? -8.795 23.108 19.282 1.00 77.44 172 PRO A O 1
ATOM 1286 N N . GLY A 1 173 ? -10.859 23.583 20.026 1.00 78.12 173 GLY A N 1
ATOM 1287 C CA . GLY A 1 173 ? -10.820 22.666 21.175 1.00 78.12 173 GLY A CA 1
ATOM 1288 C C . GLY A 1 173 ? -10.935 21.175 20.828 1.00 78.12 173 GLY A C 1
ATOM 1289 O O . GLY A 1 173 ? -10.656 20.337 21.674 1.00 78.12 173 GLY A O 1
ATOM 1290 N N . ALA A 1 174 ? -11.329 20.834 19.598 1.00 78.69 174 ALA A N 1
ATOM 1291 C CA . ALA A 1 174 ? -11.386 19.456 19.102 1.00 78.69 174 ALA A CA 1
ATOM 1292 C C . ALA A 1 174 ? -10.091 19.033 18.383 1.00 78.69 174 ALA A C 1
ATOM 1294 O O . ALA A 1 174 ? -10.017 17.929 17.851 1.00 78.69 174 ALA A O 1
ATOM 1295 N N . LEU A 1 175 ? -9.093 19.917 18.314 1.00 83.62 175 LEU A N 1
ATOM 1296 C CA . LEU A 1 175 ? -7.793 19.660 17.707 1.00 83.62 175 LEU A CA 1
ATOM 1297 C C . LEU A 1 175 ? -6.717 19.684 18.787 1.00 83.62 175 LEU A C 1
ATOM 1299 O O . LEU A 1 175 ? -6.800 20.453 19.743 1.00 83.62 175 LEU A O 1
ATOM 1303 N N . LEU A 1 176 ? -5.658 18.898 18.593 1.00 82.56 176 LEU A N 1
ATOM 1304 C CA . LEU A 1 176 ? -4.456 19.074 19.398 1.00 82.56 176 LEU A CA 1
ATOM 1305 C C . LEU A 1 176 ? -3.843 20.467 19.145 1.00 82.56 176 LEU A C 1
ATOM 1307 O O . LEU A 1 176 ? -3.843 20.936 17.995 1.00 82.56 176 LEU A O 1
ATOM 1311 N N . PRO A 1 177 ? -3.305 21.130 20.187 1.00 81.06 177 PRO A N 1
ATOM 1312 C CA . PRO A 1 177 ? -2.622 22.407 20.035 1.00 81.06 177 PRO A CA 1
ATOM 1313 C C . PRO A 1 177 ? -1.399 22.260 19.121 1.00 81.06 177 PRO A C 1
ATOM 1315 O O . PRO A 1 177 ? -0.647 21.293 19.211 1.00 81.06 177 PRO A O 1
ATOM 1318 N N . GLY A 1 178 ? -1.198 23.223 18.219 1.00 79.44 178 GLY A N 1
ATOM 1319 C CA . GLY A 1 178 ? -0.052 23.236 17.315 1.00 79.44 178 GLY A CA 1
ATOM 1320 C C . GLY A 1 178 ? -0.214 24.182 16.120 1.00 79.44 178 GLY A C 1
ATOM 1321 O O . GLY A 1 178 ? -1.254 24.830 15.968 1.00 79.44 178 GLY A O 1
ATOM 1322 N N . PRO A 1 179 ? 0.813 24.279 15.256 1.00 80.06 179 PRO A N 1
ATOM 1323 C CA . PRO A 1 179 ? 0.798 25.155 14.088 1.00 80.06 179 PRO A CA 1
ATOM 1324 C C . PRO A 1 179 ? -0.343 24.833 13.115 1.00 80.06 179 PRO A C 1
ATOM 1326 O O . PRO A 1 179 ? -0.630 23.667 12.838 1.00 80.06 179 PRO A O 1
ATOM 1329 N N . ARG A 1 180 ? -0.935 25.868 12.496 1.00 75.88 180 ARG A N 1
ATOM 1330 C CA . ARG A 1 180 ? -2.034 25.714 11.518 1.00 75.88 180 ARG A CA 1
ATOM 1331 C C . ARG A 1 180 ? -1.686 24.803 10.336 1.00 75.88 180 ARG A C 1
ATOM 1333 O O . ARG A 1 180 ? -2.580 24.158 9.800 1.00 75.88 180 ARG A O 1
ATOM 1340 N N . GLN A 1 181 ? -0.418 24.718 9.935 1.00 78.69 181 GLN A N 1
ATOM 1341 C CA . GLN A 1 181 ? 0.009 23.850 8.830 1.00 78.69 181 GLN A CA 1
ATOM 1342 C C . GLN A 1 181 ? -0.187 22.351 9.120 1.00 78.69 181 GLN A C 1
ATOM 1344 O O . GLN A 1 181 ? -0.329 21.563 8.192 1.00 78.69 181 GLN A O 1
ATOM 1349 N N . PHE A 1 182 ? -0.262 21.953 10.395 1.00 80.31 182 PHE A N 1
ATOM 1350 C CA . PHE A 1 182 ? -0.461 20.560 10.805 1.00 80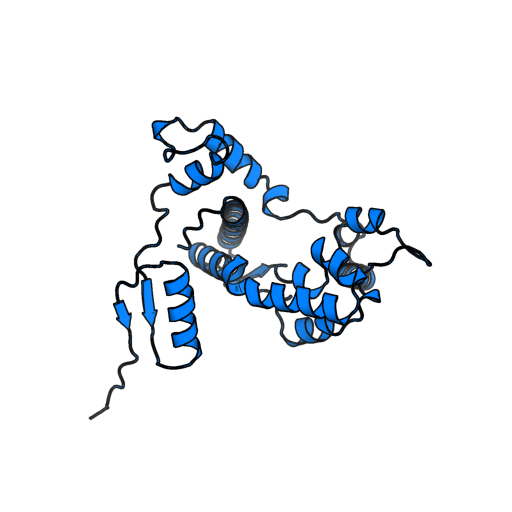.31 182 PHE A CA 1
ATOM 1351 C C . PHE A 1 182 ? -1.924 20.230 11.103 1.00 80.31 182 PHE A C 1
ATOM 1353 O O . PHE A 1 182 ? -2.214 19.210 11.718 1.00 80.31 182 PHE A O 1
ATOM 1360 N N . ARG A 1 183 ? -2.876 21.055 10.650 1.00 86.06 183 ARG A N 1
ATOM 1361 C CA . ARG A 1 183 ? -4.298 20.913 11.000 1.00 86.06 183 ARG A CA 1
ATOM 1362 C C . ARG A 1 183 ? -4.864 19.516 10.747 1.00 86.06 183 ARG A C 1
ATOM 1364 O O . ARG A 1 183 ? -5.598 19.005 11.584 1.00 86.06 183 ARG A O 1
ATOM 1371 N N . GLN A 1 184 ? -4.524 18.891 9.619 1.00 87.69 184 GLN A N 1
ATOM 1372 C CA . GLN A 1 184 ? -4.977 17.530 9.315 1.00 87.69 184 GLN A CA 1
ATOM 1373 C C . GLN A 1 184 ? -4.353 16.486 10.244 1.00 87.69 184 GLN A C 1
ATOM 1375 O O . GLN A 1 184 ? -5.059 15.597 10.709 1.00 87.69 184 GLN A O 1
ATOM 1380 N N . ALA A 1 185 ? -3.053 16.595 10.525 1.00 84.25 185 ALA A N 1
ATOM 1381 C CA . ALA A 1 185 ? -2.368 15.700 11.450 1.00 84.25 185 ALA A CA 1
ATOM 1382 C C . ALA A 1 185 ? -2.940 15.855 12.867 1.00 84.25 185 ALA A C 1
ATOM 1384 O O . ALA A 1 185 ? -3.331 14.864 13.476 1.00 84.25 185 ALA A O 1
ATOM 1385 N N . ASN A 1 186 ? -3.114 17.094 13.337 1.00 86.56 186 ASN A N 1
ATOM 1386 C CA . ASN A 1 186 ? -3.732 17.397 14.628 1.00 86.56 186 ASN A CA 1
ATOM 1387 C C . ASN A 1 186 ? -5.162 16.861 14.710 1.00 86.56 186 ASN A C 1
ATOM 1389 O O . ASN A 1 186 ? -5.560 16.371 15.759 1.00 86.56 186 ASN A O 1
ATOM 1393 N N . TYR A 1 187 ? -5.923 16.935 13.613 1.00 88.12 187 TYR A N 1
ATOM 1394 C CA . TYR A 1 187 ? -7.269 16.374 13.547 1.00 88.12 187 TYR A CA 1
ATOM 1395 C C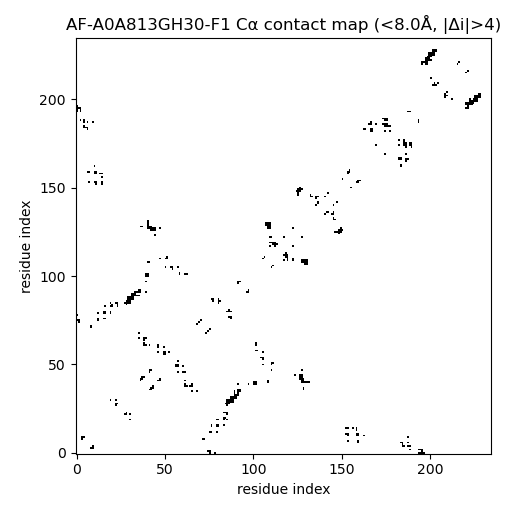 . TYR A 1 187 ? -7.256 14.853 13.681 1.00 88.12 187 TYR A C 1
ATOM 1397 O O . TYR A 1 187 ? -7.952 14.319 14.536 1.00 88.12 187 TYR A O 1
ATOM 1405 N N . VAL A 1 188 ? -6.443 14.157 12.878 1.00 85.94 188 VAL A N 1
ATOM 1406 C CA . VAL A 1 188 ? -6.324 12.690 12.933 1.00 85.94 188 VAL A CA 1
ATOM 1407 C C . VAL A 1 188 ? -5.887 12.226 14.325 1.00 85.94 188 VAL A C 1
ATOM 1409 O O . VAL A 1 188 ? -6.438 11.261 14.844 1.00 85.94 188 VAL A O 1
ATOM 1412 N N . MET A 1 189 ? -4.946 12.937 14.948 1.00 80.44 189 MET A N 1
ATOM 1413 C CA . MET A 1 189 ? -4.435 12.610 16.281 1.00 80.44 189 MET A CA 1
ATOM 1414 C C . MET A 1 189 ? -5.402 12.956 17.417 1.00 80.44 189 MET A C 1
ATOM 1416 O O . MET A 1 189 ? -5.326 12.349 18.480 1.00 80.44 189 MET A O 1
ATOM 1420 N N . ALA A 1 190 ? -6.311 13.909 17.211 1.00 82.88 190 ALA A N 1
ATOM 1421 C CA . ALA A 1 190 ? -7.339 14.244 18.191 1.00 82.88 190 ALA A CA 1
ATOM 1422 C C . ALA A 1 190 ? -8.503 13.238 18.210 1.00 82.88 190 ALA A C 1
ATOM 1424 O O . ALA A 1 190 ? -9.329 13.286 19.122 1.00 82.88 190 ALA A O 1
ATOM 1425 N N . VAL A 1 191 ? -8.593 12.327 17.229 1.00 79.38 191 VAL A N 1
ATOM 1426 C CA . VAL A 1 191 ? -9.635 11.293 17.208 1.00 79.38 191 VAL A CA 1
ATOM 1427 C C . VAL A 1 191 ? -9.445 10.356 18.411 1.00 79.38 191 VAL A C 1
ATOM 1429 O O . VAL A 1 191 ? -8.385 9.737 18.539 1.00 79.38 191 VAL A O 1
ATOM 1432 N N . PRO A 1 192 ? -10.454 10.207 19.292 1.00 69.25 192 PRO A N 1
ATOM 1433 C CA . PRO A 1 192 ? -10.355 9.337 20.458 1.00 69.25 192 PRO A CA 1
ATOM 1434 C C . PRO A 1 192 ? -9.949 7.909 20.085 1.00 69.25 192 PRO A C 1
ATOM 1436 O O . PRO A 1 192 ? -10.429 7.343 19.104 1.00 69.25 192 PRO A O 1
ATOM 1439 N N . GLY A 1 193 ? -9.054 7.325 20.880 1.00 63.19 193 GLY A N 1
ATOM 1440 C CA . GLY A 1 193 ? -8.489 6.002 20.614 1.00 63.19 193 GLY A CA 1
ATOM 1441 C C . GLY A 1 193 ? -7.254 6.012 19.710 1.00 63.19 193 GLY A C 1
ATOM 1442 O O . GLY A 1 193 ? -6.619 4.967 19.602 1.00 63.19 193 GLY A O 1
ATOM 1443 N N . ALA A 1 194 ? -6.856 7.155 19.129 1.00 58.81 194 ALA A N 1
ATOM 1444 C CA . ALA A 1 194 ? -5.564 7.342 18.459 1.00 58.81 194 ALA A CA 1
ATOM 1445 C C . ALA A 1 194 ? -4.403 7.267 19.471 1.00 58.81 194 ALA A C 1
ATOM 1447 O O . ALA A 1 194 ? -3.802 8.259 19.864 1.00 58.81 194 ALA A O 1
ATOM 1448 N N . SER A 1 195 ? -4.115 6.062 19.943 1.00 56.53 195 SER A N 1
ATOM 1449 C CA . SER A 1 195 ? -3.038 5.761 20.875 1.00 56.53 195 SER A CA 1
ATOM 1450 C C . SER A 1 195 ? -2.334 4.494 20.414 1.00 56.53 195 SER A C 1
ATOM 1452 O O . SER A 1 195 ? -2.968 3.538 19.952 1.00 56.53 195 SER A O 1
ATOM 1454 N N . THR A 1 196 ? -1.011 4.473 20.556 1.00 60.00 196 THR A N 1
ATOM 1455 C CA . THR A 1 196 ? -0.237 3.236 20.569 1.00 60.00 196 THR A CA 1
ATOM 1456 C C . THR A 1 196 ? -0.531 2.529 21.891 1.00 60.00 196 THR A C 1
ATOM 1458 O O . THR A 1 196 ? 0.226 2.610 22.857 1.00 60.00 196 THR A O 1
ATOM 1461 N N . GLY A 1 197 ? -1.690 1.864 21.949 1.00 65.25 197 GLY A N 1
ATOM 1462 C CA . GLY A 1 197 ? -2.038 0.998 23.070 1.00 65.25 197 GLY A CA 1
ATOM 1463 C C . GLY A 1 197 ? -0.877 0.044 23.386 1.00 65.25 197 GLY A C 1
ATOM 1464 O O . GLY A 1 197 ? -0.110 -0.301 22.479 1.00 65.25 197 GLY A O 1
ATOM 1465 N N . PRO A 1 198 ? -0.704 -0.345 24.657 1.00 73.75 198 PRO A N 1
ATOM 1466 C CA . PRO A 1 198 ? 0.441 -1.141 25.062 1.00 73.75 198 PRO A CA 1
ATOM 1467 C C . PRO A 1 198 ? 0.541 -2.436 24.245 1.00 73.75 198 PRO A C 1
ATOM 1469 O O . PRO A 1 198 ? -0.455 -3.129 24.042 1.00 73.75 198 PRO A O 1
ATOM 1472 N N . LEU A 1 199 ? 1.747 -2.755 23.780 1.00 80.00 199 LEU A N 1
ATOM 1473 C CA . LEU A 1 199 ? 2.021 -3.964 23.009 1.00 80.00 199 LEU A CA 1
ATOM 1474 C C . LEU A 1 199 ? 2.375 -5.131 23.935 1.00 80.00 199 LEU A C 1
ATOM 1476 O O . LEU A 1 199 ? 3.132 -4.961 24.890 1.00 80.00 199 LEU A O 1
ATOM 1480 N N . ALA A 1 200 ? 1.895 -6.324 23.607 1.00 85.38 200 ALA A N 1
ATOM 1481 C CA . ALA A 1 200 ? 2.489 -7.568 24.080 1.00 85.38 200 ALA A CA 1
ATOM 1482 C C . ALA A 1 200 ? 3.486 -8.057 23.020 1.00 85.38 200 ALA A C 1
ATOM 1484 O O . ALA A 1 200 ? 3.151 -8.093 21.834 1.00 85.38 200 ALA A O 1
ATOM 1485 N N . LEU A 1 201 ? 4.705 -8.409 23.426 1.00 86.44 201 LEU A N 1
ATOM 1486 C CA . LEU A 1 201 ? 5.710 -8.978 22.529 1.00 86.44 201 LEU A CA 1
ATOM 1487 C C . LEU A 1 201 ? 5.810 -10.483 22.744 1.00 86.44 201 LEU A C 1
ATOM 1489 O O . LEU A 1 201 ? 6.270 -10.904 23.797 1.00 86.44 201 LEU A O 1
ATOM 1493 N N . LEU A 1 202 ? 5.468 -11.283 21.736 1.00 86.75 202 LEU A N 1
ATOM 1494 C CA . LEU A 1 202 ? 5.864 -12.689 21.714 1.00 86.75 202 LEU A CA 1
ATOM 1495 C C . LEU A 1 202 ? 7.364 -12.771 21.396 1.00 86.75 202 LEU A C 1
ATOM 1497 O O . LEU A 1 202 ? 7.789 -12.379 20.307 1.00 86.75 202 LEU A O 1
ATOM 1501 N N . PHE A 1 203 ? 8.169 -13.240 22.346 1.00 88.00 203 PHE A N 1
ATOM 1502 C CA . PHE A 1 203 ? 9.625 -13.244 22.249 1.00 88.00 203 PHE A CA 1
ATOM 1503 C C . PHE A 1 203 ? 10.172 -14.663 22.336 1.00 88.00 203 PHE A C 1
ATOM 1505 O O . PHE A 1 203 ? 10.202 -15.269 23.401 1.00 88.00 203 PHE A O 1
ATOM 1512 N N . THR A 1 204 ? 10.631 -15.186 21.203 1.00 87.56 204 THR A N 1
ATOM 1513 C CA . THR A 1 204 ? 11.127 -16.563 21.077 1.00 87.56 204 THR A CA 1
ATOM 1514 C C . THR A 1 204 ? 12.652 -16.639 21.066 1.00 87.56 204 THR A C 1
ATOM 1516 O O . THR A 1 204 ? 13.201 -17.691 20.762 1.00 87.56 204 THR A O 1
ATOM 1519 N N . SER A 1 205 ? 13.355 -15.532 21.342 1.00 82.88 205 SER A N 1
ATOM 1520 C CA . SER A 1 205 ? 14.815 -15.346 21.189 1.00 82.88 205 SER A CA 1
ATOM 1521 C C . SER A 1 205 ? 15.374 -15.479 19.761 1.00 82.88 205 SER A C 1
ATOM 1523 O O . SER A 1 205 ? 16.532 -15.150 19.518 1.00 82.88 205 SER A O 1
ATOM 1525 N N . GLY A 1 206 ? 14.553 -15.884 18.788 1.00 86.69 206 GLY A N 1
ATOM 1526 C CA . GLY A 1 206 ? 14.941 -15.946 17.382 1.00 86.69 206 GLY A CA 1
ATOM 1527 C C . GLY A 1 206 ? 15.128 -14.560 16.760 1.00 86.69 206 GLY A C 1
ATOM 1528 O O . GLY A 1 206 ? 14.517 -13.577 17.200 1.00 86.69 206 GLY A O 1
ATOM 1529 N N . LYS A 1 207 ? 15.926 -14.503 15.683 1.00 87.12 207 LYS A N 1
ATOM 1530 C CA . LYS A 1 207 ? 16.282 -13.271 14.951 1.00 87.12 207 LYS A CA 1
ATOM 1531 C C . LYS A 1 207 ? 15.078 -12.372 14.637 1.00 87.12 207 LYS A C 1
ATOM 1533 O O . LYS A 1 207 ? 15.163 -11.162 14.815 1.00 87.12 207 LYS A O 1
ATOM 1538 N N . ASP A 1 208 ? 13.941 -12.958 14.261 1.00 82.81 208 ASP A N 1
ATOM 1539 C CA . ASP A 1 208 ? 12.755 -12.196 13.856 1.00 82.81 208 ASP A CA 1
ATO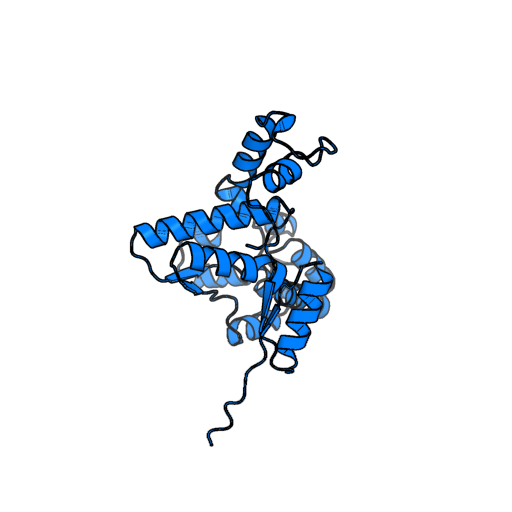M 1540 C C . ASP A 1 208 ? 12.057 -11.547 15.063 1.00 82.81 208 ASP A C 1
ATOM 1542 O O . ASP A 1 208 ? 11.632 -10.394 14.994 1.00 82.81 208 ASP A O 1
ATOM 1546 N N . SER A 1 209 ? 12.010 -12.238 16.209 1.00 85.56 209 SER A N 1
ATOM 1547 C CA . SER A 1 209 ? 11.452 -11.684 17.452 1.00 85.56 209 SER A CA 1
ATOM 1548 C C . SER A 1 209 ? 12.325 -10.562 18.031 1.00 85.56 209 SER A C 1
ATOM 1550 O O . SER A 1 209 ? 11.808 -9.552 18.517 1.00 85.56 209 SER A O 1
ATOM 1552 N N . VAL A 1 210 ? 13.652 -10.685 17.892 1.00 87.50 210 VAL A N 1
ATOM 1553 C CA . VAL A 1 210 ? 14.620 -9.636 18.251 1.00 87.50 210 VAL A CA 1
ATOM 1554 C C . VAL A 1 210 ? 14.471 -8.429 17.328 1.00 87.50 210 VAL A C 1
ATOM 1556 O O . VAL A 1 210 ? 14.396 -7.293 17.796 1.00 87.50 210 VAL A O 1
ATOM 1559 N N . GLN A 1 211 ? 14.359 -8.656 16.019 1.00 82.62 211 GLN A N 1
ATOM 1560 C CA . GLN A 1 211 ? 14.143 -7.589 15.048 1.00 82.62 211 GLN A CA 1
ATOM 1561 C C . GLN A 1 211 ? 12.823 -6.849 15.314 1.00 82.62 211 GLN A C 1
ATOM 1563 O O . GLN A 1 211 ? 12.806 -5.616 15.343 1.00 82.62 211 GLN A O 1
ATOM 1568 N N . ALA A 1 212 ? 11.734 -7.576 15.585 1.00 81.81 212 ALA A N 1
ATOM 1569 C CA . ALA A 1 212 ? 10.450 -6.983 15.945 1.00 81.81 212 ALA A CA 1
ATOM 1570 C C . ALA A 1 212 ? 10.560 -6.102 17.199 1.00 81.81 212 ALA A C 1
ATOM 1572 O O . ALA A 1 212 ? 10.052 -4.976 17.193 1.00 81.81 212 ALA A O 1
ATOM 1573 N N . PHE A 1 213 ? 11.263 -6.561 18.239 1.00 85.25 213 PHE A N 1
ATOM 1574 C CA . PHE A 1 213 ? 11.527 -5.760 19.436 1.00 85.25 213 PHE A CA 1
ATOM 1575 C C . PHE A 1 213 ? 12.278 -4.466 19.114 1.00 85.25 213 PHE A C 1
ATOM 1577 O O . PHE A 1 213 ? 11.819 -3.384 19.486 1.00 85.25 213 PHE A O 1
ATOM 1584 N N . CYS A 1 214 ? 13.400 -4.562 18.397 1.00 84.19 214 CYS A N 1
ATOM 1585 C CA . CYS A 1 214 ? 14.241 -3.416 18.056 1.00 84.19 214 CYS A CA 1
ATOM 1586 C C . CYS A 1 214 ? 13.465 -2.358 17.269 1.00 84.19 214 CYS A C 1
ATOM 1588 O O . CYS A 1 214 ? 13.520 -1.172 17.604 1.00 84.19 214 CYS A O 1
ATOM 1590 N N . ILE A 1 215 ? 12.688 -2.778 16.269 1.00 77.06 215 ILE A N 1
ATOM 1591 C CA . ILE A 1 215 ? 11.941 -1.841 15.432 1.00 77.06 215 ILE A CA 1
ATOM 1592 C C . ILE A 1 215 ? 10.853 -1.127 16.240 1.00 77.06 215 ILE A C 1
ATOM 1594 O O . ILE A 1 215 ? 10.782 0.101 16.225 1.00 77.06 215 ILE A O 1
ATOM 1598 N N . HIS A 1 216 ? 10.036 -1.853 16.999 1.00 78.94 216 HIS A N 1
ATOM 1599 C CA . HIS A 1 216 ? 8.955 -1.225 17.765 1.00 78.94 216 HIS A CA 1
ATOM 1600 C C . HIS A 1 216 ? 9.493 -0.383 18.933 1.00 78.94 216 HIS A C 1
ATOM 1602 O O . HIS A 1 216 ? 8.943 0.678 19.227 1.00 78.94 216 HIS A O 1
ATOM 1608 N N . ARG A 1 217 ? 10.622 -0.767 19.541 1.00 78.12 217 ARG A N 1
ATOM 1609 C CA . ARG A 1 217 ? 11.311 0.075 20.529 1.00 78.12 217 ARG A CA 1
ATOM 1610 C C . ARG A 1 217 ? 11.852 1.365 19.905 1.00 78.12 217 ARG A C 1
ATOM 1612 O O . ARG A 1 217 ? 11.703 2.424 20.508 1.00 78.12 217 ARG A O 1
ATOM 1619 N N . SER A 1 218 ? 12.418 1.294 18.697 1.00 72.94 218 SER A N 1
ATOM 1620 C CA . SER A 1 218 ? 12.872 2.478 17.946 1.00 72.94 218 SER A CA 1
ATOM 1621 C C . SER A 1 218 ? 11.719 3.412 17.558 1.00 72.94 218 SER A C 1
ATOM 1623 O O . SER A 1 218 ? 11.891 4.624 17.513 1.00 72.94 218 SER A O 1
ATOM 1625 N N . GLY A 1 219 ? 10.516 2.860 17.360 1.00 67.69 219 GLY A N 1
ATOM 1626 C CA . GLY A 1 219 ? 9.283 3.617 17.139 1.00 67.69 219 GLY A CA 1
ATOM 1627 C C . GLY A 1 219 ? 8.617 4.134 18.419 1.00 67.69 219 GLY A C 1
ATOM 1628 O O . GLY A 1 219 ? 7.465 4.554 18.357 1.00 67.69 219 GLY A O 1
ATOM 1629 N N . HIS A 1 220 ? 9.300 4.067 19.569 1.00 71.12 220 HIS A N 1
ATOM 1630 C CA . HIS A 1 220 ? 8.800 4.486 20.885 1.00 71.12 220 HIS A CA 1
ATOM 1631 C C . HIS A 1 220 ? 7.484 3.815 21.316 1.00 71.12 220 HIS A C 1
ATOM 1633 O O . HIS A 1 220 ? 6.716 4.375 22.102 1.00 71.12 220 HIS A O 1
ATOM 1639 N N . TYR A 1 221 ? 7.214 2.599 20.836 1.00 74.19 221 TYR A N 1
ATOM 1640 C CA . TYR A 1 221 ? 6.069 1.832 21.312 1.00 74.19 221 TYR A CA 1
ATOM 1641 C C . TYR A 1 221 ? 6.313 1.355 22.745 1.00 74.19 221 TYR A C 1
ATOM 1643 O O . TYR A 1 221 ? 7.398 0.882 23.095 1.00 74.19 221 TYR A O 1
ATOM 1651 N N . ARG A 1 222 ? 5.275 1.441 23.578 1.00 79.88 222 ARG A N 1
ATOM 1652 C CA . ARG A 1 222 ? 5.301 0.895 24.934 1.00 79.88 222 ARG A CA 1
ATOM 1653 C C . ARG A 1 222 ? 4.939 -0.586 24.892 1.00 79.88 222 ARG A C 1
ATOM 1655 O O . ARG A 1 222 ? 3.821 -0.932 24.520 1.00 79.88 222 ARG A O 1
ATOM 1662 N N . PHE A 1 223 ? 5.846 -1.445 25.341 1.00 83.69 223 PHE A N 1
ATOM 1663 C CA . PHE A 1 223 ? 5.529 -2.842 25.629 1.00 83.69 223 PHE A CA 1
ATOM 1664 C C . PHE A 1 223 ? 4.953 -2.958 27.048 1.00 83.69 223 PHE A C 1
ATOM 1666 O O . PHE A 1 223 ? 5.568 -2.471 27.996 1.00 83.69 223 PHE A O 1
ATOM 1673 N N . ALA A 1 224 ? 3.770 -3.558 27.199 1.00 86.19 224 ALA A N 1
ATOM 1674 C CA . ALA A 1 224 ? 3.209 -3.902 28.510 1.00 86.19 224 ALA A CA 1
ATOM 1675 C C . ALA A 1 224 ? 3.753 -5.224 29.046 1.00 86.19 224 ALA A C 1
ATOM 1677 O O . ALA A 1 224 ? 3.924 -5.353 30.254 1.00 86.19 224 ALA A O 1
ATOM 1678 N N . CYS A 1 225 ? 4.009 -6.196 28.173 1.00 87.81 225 CYS A N 1
ATOM 1679 C CA . CYS A 1 225 ? 4.539 -7.491 28.573 1.00 87.81 225 CYS A CA 1
ATOM 1680 C C . CYS A 1 225 ? 5.334 -8.153 27.446 1.00 87.81 225 CYS A C 1
ATOM 1682 O O . CYS A 1 225 ? 5.181 -7.831 26.263 1.00 87.81 225 CYS A O 1
ATOM 1684 N N . VAL A 1 226 ? 6.185 -9.093 27.849 1.00 86.31 226 VAL A N 1
ATOM 1685 C CA . VAL A 1 226 ? 6.887 -10.018 26.966 1.00 86.31 226 VAL A CA 1
ATOM 1686 C C . VAL A 1 226 ? 6.349 -11.411 27.266 1.00 86.31 226 VAL A C 1
ATOM 1688 O O . VAL A 1 226 ? 6.373 -11.850 28.412 1.00 86.31 226 VAL A O 1
ATOM 1691 N N . VAL A 1 227 ? 5.830 -12.077 26.244 1.00 88.38 227 VAL A N 1
ATOM 1692 C CA . VAL A 1 227 ? 5.339 -13.451 26.295 1.00 88.38 227 VAL A CA 1
ATOM 1693 C C . VAL A 1 227 ? 6.449 -14.326 25.731 1.00 88.38 227 VAL A C 1
ATOM 1695 O O . VAL A 1 227 ? 6.742 -14.257 24.540 1.00 88.38 227 VAL A O 1
ATOM 1698 N N . ALA A 1 228 ? 7.111 -15.107 26.577 1.00 83.06 228 ALA A N 1
ATOM 1699 C CA . ALA A 1 228 ? 8.058 -16.119 26.121 1.00 83.06 228 ALA A CA 1
ATOM 1700 C C . ALA A 1 228 ? 7.303 -17.427 25.828 1.00 83.06 228 ALA A C 1
ATOM 1702 O O . ALA A 1 228 ? 6.320 -17.707 26.518 1.00 83.06 228 ALA A O 1
ATOM 1703 N N . PRO A 1 229 ? 7.722 -18.231 24.834 1.00 77.88 229 PRO A N 1
ATOM 1704 C CA . PRO A 1 229 ? 7.216 -19.588 24.706 1.00 77.88 229 PRO A CA 1
ATOM 1705 C C . PRO A 1 229 ? 7.593 -20.352 25.979 1.00 77.88 229 PRO A C 1
ATOM 1707 O O . PRO A 1 229 ? 8.772 -20.514 26.290 1.00 77.88 229 PRO A O 1
ATOM 1710 N N . THR A 1 230 ? 6.594 -20.771 26.747 1.00 71.06 230 THR A N 1
ATOM 1711 C CA . THR A 1 230 ? 6.800 -21.711 27.845 1.00 71.06 230 THR A CA 1
ATOM 1712 C C . THR A 1 230 ? 6.995 -23.082 27.223 1.00 71.06 230 THR A C 1
ATOM 1714 O O . THR A 1 230 ? 6.077 -23.604 26.589 1.00 71.06 230 THR A O 1
ATOM 1717 N N . TRP A 1 231 ? 8.185 -23.653 27.377 1.00 56.66 231 TRP A N 1
ATOM 1718 C CA . TRP A 1 231 ? 8.364 -25.086 27.196 1.00 56.66 231 TRP A CA 1
ATOM 1719 C C . TRP A 1 231 ? 7.557 -25.743 28.313 1.00 56.66 231 TRP A C 1
ATOM 1721 O O . TRP A 1 231 ? 7.888 -25.573 29.484 1.00 56.66 231 TRP A O 1
ATOM 1731 N N . ALA A 1 232 ? 6.443 -26.391 27.973 1.00 55.53 232 ALA A N 1
ATOM 1732 C CA . ALA A 1 232 ? 5.909 -27.405 28.861 1.00 55.53 232 ALA A CA 1
ATOM 1733 C C . ALA A 1 232 ? 6.964 -28.513 28.863 1.00 55.53 232 ALA A C 1
ATOM 1735 O O . ALA A 1 232 ? 7.155 -29.194 27.857 1.00 55.53 232 ALA A O 1
ATOM 1736 N N . GLU A 1 233 ? 7.744 -28.598 29.936 1.00 53.62 233 GLU A N 1
ATOM 1737 C CA . GLU A 1 233 ? 8.379 -29.859 30.283 1.00 53.62 233 GLU A CA 1
ATOM 1738 C C . GLU A 1 233 ? 7.214 -30.763 30.692 1.00 53.62 233 GLU A C 1
ATOM 1740 O O . GLU A 1 233 ? 6.670 -30.623 31.784 1.00 53.62 233 GLU A O 1
ATOM 1745 N N . ASP A 1 234 ? 6.728 -31.567 29.745 1.00 53.97 234 ASP A N 1
ATOM 1746 C CA . ASP A 1 234 ? 5.817 -32.661 30.056 1.00 53.97 234 ASP A CA 1
ATOM 1747 C C . ASP A 1 234 ? 6.569 -33.602 31.021 1.00 53.97 234 ASP A C 1
ATOM 1749 O O . ASP A 1 234 ? 7.579 -34.199 30.638 1.00 53.97 234 ASP A O 1
ATOM 1753 N N . GLU A 1 235 ? 6.117 -33.637 32.282 1.00 43.31 235 GLU A N 1
ATOM 1754 C CA . GLU A 1 235 ? 6.532 -34.580 33.339 1.00 43.31 235 GLU A CA 1
ATOM 1755 C C . GLU A 1 235 ? 6.189 -36.037 32.991 1.00 43.31 235 GLU A C 1
ATOM 1757 O O . GLU A 1 235 ? 5.074 -36.293 32.475 1.00 43.31 235 GLU A O 1
#

Mean predicted aligned error: 9.01 Å

Solvent-accessible surface area (backbone atoms only — not comparable to full-atom values): 13107 Å² total; per-residue (Å²): 113,88,59,58,66,48,52,66,57,45,18,40,47,55,46,50,37,52,53,36,42,51,38,34,74,73,71,40,56,71,44,83,40,75,59,47,42,43,39,42,41,45,28,44,76,68,38,46,54,26,30,72,69,31,50,66,45,31,37,49,53,29,50,52,48,54,71,47,34,51,82,72,45,47,59,58,51,54,54,38,23,55,75,36,68,25,47,76,46,44,74,45,65,36,66,66,60,33,53,58,44,49,70,50,55,40,79,59,35,80,50,52,72,86,82,86,78,67,48,56,66,57,38,66,62,41,36,52,25,46,50,60,29,52,51,36,49,75,72,66,50,56,65,77,62,53,68,45,57,63,68,60,65,21,69,70,73,38,40,46,56,51,49,46,53,51,34,70,68,50,52,76,89,62,33,55,90,73,64,77,91,44,37,48,32,28,31,60,52,44,41,85,82,56,43,67,63,68,35,74,41,72,42,73,83,41,73,67,38,50,49,52,50,54,54,42,51,74,70,69,54,50,69,75,45,74,45,60,80,76,79,76,78,81,127

Radius of gyration: 21.17 Å; Cα contacts (8 Å, |Δi|>4): 292; chains: 1; bounding box: 43×60×64 Å

InterPro domains:
  IPR001962 Asparagine synthase [PF00733] (10-51)
  IPR001962 Asparagine synthase [PF00733] (59-160)
  IPR001962 Asparagine synthase [cd01991] (11-157)
  IPR014729 Rossmann-like alpha/beta/alpha sandwich fold [G3DSA:3.40.50.620] (2-176)
  IPR051857 Asparagine synthetase domain-containing protein [PTHR45937] (29-161)

Secondary structure (DSSP, 8-state):
------HHHHHHHHHHHHHHHHHHHTT--EEE--TTHHHHTT-SHHHHHHHHT-HHHHHHHHHHHHHHHIIIIIHHHHHHHHHHT-EEE-GGG-HHHHHHHHTS-GGGS---SSSSS--HHHHHHHTS-HHHHHHHHHTT--HHHHTPPP--HHHHS-HHHHHHHHHHHS-GGGS-SS-GGGHHHHHHHHSTT-S-PPEEEE--SSHHHHHHHHHHHHTTPPEEEEE--------

Sequence (235 aa):
MVADWNTVKASVGVTMLAACKLAARDGVQLVLSGLGSEEVFAGYQRHVRACTDGDEATARDRTLGLAQMWHRDLQRDFSLAALAGVEIRYPFLDADLAHAALHLPAAAFPCRDGTGGVSGEELAADGGKGALRAVARHAGAPALIYQRRKRAAQYGSRFHQAIQMLANRASPGALLPGPRQFRQANYVMAVPGASTGPLALLFTSGKDSVQAFCIHRSGHYRFACVVAPTWAEDE

Organism: Polarella glacialis (NCBI:txid89957)

Nearest PDB structures (foldseek):
  6gq3-assembly2_B  TM=6.877E-01  e=9.990E-05  Homo sapiens
  1ct9-assembly1_A  TM=6.816E-01  e=4.008E-04  Escherichia coli
  1ct9-assembly1_D  TM=6.908E-01  e=4.442E-04  Escherichia coli
  1ct9-assembly2_C  TM=7.018E-01  e=1.243E-03  Escherichia coli
  8sue-assembly1_A  TM=5.924E-01  e=6.369E-04  Homo sapiens

Foldseek 3Di:
DPLDLDLVLVLLLVLLLVVLLVCVVVVHAEDEDQPLLCLLQVQAPVLLVLLVVWLVSNLVVSVVVVVCCVVRPVVSNCVSNVVSNHHYDYPNVPPVNSVVSSPDTSVLWVNDDDDDDAHVVRCVQQRTRNNVLVVCVVVVHDCCPSSDRDDRSSVVVVSSVVLVVVLVPDDPVLFDDDDPVSSSSRNSCSPPPSDLPADEQAAAVDPVSVVVVVVCVVVVRHHPYYHYPDPPPPD